Protein 1QQF (pdb70)

GO terms:
  GO:0005576 extracellular region (C, EXP)
  GO:0002507 tolerance induction (P, IEP)
  GO:0005576 extracellular region (C, IDA)
  GO:0043627 response to estrogen (P, IEP)
  GO:0008289 lipid binding (F, IDA)
  GO:0009410 response to xenobiotic stimulus (P, IEP)
  GO:0032026 response to magnesium ion (P, IEP)
  GO:0032355 response to estradiol (P, IEP)
  GO:0032570 response to progesterone (P, IEP)
  GO:0051384 response to glucocorticoid (P, IEP)
  GO:0060384 innervation (P, IEP)
  GO:0048639 positive regulation of developmental growth (P, IDA)
  GO:0006956 complement activation (P, IDA)
  GO:0070374 positive regulation of ERK1 and ERK2 cascade (P, IDA)
  GO:0006958 complement activation, classical pathway (P, TAS)
  GO:0005515 protein binding (F, IPI)

Nearest PDB structures (foldseek):
  1qqf-assembly1_A  TM=1.004E+00  e=1.283E-39  Rattus norvegicus
  3oxu-assembly1_B  TM=9.917E-01  e=9.131E-31  Homo sapiens
  4zh1-assembly1_A  TM=9.899E-01  e=1.362E-30  Homo sapiens
  5fob-assembly1_B  TM=9.929E-01  e=1.943E-30  Homo sapiens
  2wii-assembly3_B  TM=9.922E-01  e=5.895E-30  Homo sapiens

Organism: Rattus norvegicus (NCBI:txid10116)

B-factor: mean 28.36, std 10.73, range [15.0, 84.92]

Sequence (276 aa):
GEQNMIGMTPTVIAVHYLDQTEQWEKFGLEKRQEALELIKKGYTQQLAFKQPISAYAAFNNRPPSTWLTAYVSRVFSLAANLIAIDSQVLCGAVKWLILEKQKPDGVFQEDGPVIHQEMIGGFRNTKEADVSLTAFVLIALQEARDICEGQVNSLPGSINKAGEYLEASYLNLQRPYTVAIAGYALALMNKLEEPYLTKFLNTAKDRNRWEEPGQQLYNVEATSYALLALLLLKDFDSVPPVVRWLNDERYYGGGYGSTQATFMVFQALAQYRADV

Radius of gyration: 17.5 Å; Cα contacts (8 Å, |Δi|>4): 436; chains: 1; bounding box: 42×43×42 Å

Secondary structure (DSSP, 8-state):
--HHHHHHHHHHHHHHHHHHHT-HHHH-GGGHHHHHHHHHHHHHHHHTTB-TTS-B-SSTTSPPPHHHHHHHHHHHHHHTTTS---HHHHHHHHHHHHHHHB-TTS-B--SS--S-GGGGGGGGS-TTHHHHHHHHHHHHHHHHHHHHTTT-TTHHHHHHHHHHHHHHHHTT---HHHHHHHHHHHHHTT---TTHHHHHHHHSBTTTB---TT-HHHHHHHHHHHHHHHHHTT-TTSHHHHHHHHHH----TTSTT-HHHHHHHHHHHHHHHHH-

CATH classification: 1.50.10.20

Solvent-accessible surface area: 11860 Å² total

Structure (mmCIF, N/CA/C/O backbone):
data_1QQF
#
_entry.id   1QQF
#
_cell.length_a   68.430
_cell.length_b   68.430
_cell.length_c   117.120
_cell.angle_alpha   90.00
_cell.angle_beta   90.00
_cell.angle_gamma   90.00
#
_symmetry.space_group_name_H-M   'P 43 21 2'
#
loop_
_entity.id
_entity.type
_entity.pdbx_description
1 polymer 'PROTEIN (COMPLEMENT C3DG)'
2 water water
#
loop_
_atom_site.group_PDB
_atom_site.id
_atom_site.type_symbol
_atom_site.label_atom_id
_atom_site.label_alt_id
_atom_site.label_comp_id
_atom_site.label_asym_id
_atom_site.label_entity_id
_atom_site.label_seq_id
_atom_site.pdbx_PDB_ins_code
_atom_site.Cartn_x
_atom_site.Cartn_y
_atom_site.Cartn_z
_atom_site.occupancy
_atom_site.B_iso_or_equiv
_atom_site.auth_seq_id
_atom_site.auth_comp_id
_atom_site.auth_asym_id
_atom_site.auth_atom_id
_atom_site.pdbx_PDB_model_num
ATOM 8 N N . GLY A 1 2 ? 59.211 21.109 25.550 1.00 23.46 1011 GLY A N 1
ATOM 9 C CA . GLY A 1 2 ? 59.485 22.435 26.015 1.00 21.37 1011 GLY A CA 1
ATOM 10 C C . GLY A 1 2 ? 58.550 23.510 25.555 1.00 20.84 1011 GLY A C 1
ATOM 11 O O . GLY A 1 2 ? 58.515 24.647 26.104 1.00 20.89 1011 GLY A O 1
ATOM 12 N N . GLU A 1 3 ? 57.774 23.172 24.529 1.00 19.92 1012 GLU A N 1
ATOM 13 C CA . GLU A 1 3 ? 56.722 24.081 24.104 1.00 19.43 1012 GLU A CA 1
ATOM 14 C C . GLU A 1 3 ? 55.413 23.762 24.831 1.00 17.91 1012 GLU A C 1
ATOM 15 O O . GLU A 1 3 ? 54.770 24.653 25.413 1.00 19.55 1012 GLU A O 1
ATOM 21 N N . GLN A 1 4 ? 55.042 22.487 24.756 1.00 20.15 1013 GLN A N 1
ATOM 22 C CA . GLN A 1 4 ? 53.796 22.037 25.364 1.00 19.87 1013 GLN A CA 1
ATOM 23 C C . GLN A 1 4 ? 53.837 22.348 26.844 1.00 19.44 1013 GLN A C 1
ATOM 24 O O . GLN A 1 4 ? 52.794 22.694 27.396 1.00 20.13 1013 GLN A O 1
ATOM 30 N N . ASN A 1 5 ? 54.959 22.227 27.547 1.00 18.68 1014 ASN A N 1
ATOM 31 C CA . ASN A 1 5 ? 54.957 22.539 28.971 1.00 19.91 1014 ASN A CA 1
ATOM 32 C C . ASN A 1 5 ? 54.499 23.974 29.247 1.00 18.46 1014 ASN A C 1
ATOM 33 O O . ASN A 1 5 ? 53.778 24.194 30.234 1.00 20.36 1014 ASN A O 1
ATOM 38 N N . MET A 1 6 ? 54.917 24.912 28.398 1.00 18.77 1015 MET A N 1
ATOM 39 C CA . MET A 1 6 ? 54.535 26.305 28.513 1.00 17.38 1015 MET A CA 1
ATOM 40 C C . MET A 1 6 ? 53.073 26.523 28.147 1.00 18.90 1015 MET A C 1
ATOM 41 O O . MET A 1 6 ? 52.372 27.329 28.788 1.00 20.71 1015 MET A O 1
ATOM 46 N N . ILE A 1 7 ? 52.582 25.819 27.136 1.00 19.26 1016 ILE A N 1
ATOM 47 C CA . ILE A 1 7 ? 51.155 25.803 26.853 1.00 17.04 1016 ILE A CA 1
ATOM 48 C C . ILE A 1 7 ? 50.352 25.378 28.073 1.00 18.64 1016 ILE A C 1
ATOM 49 O O . ILE A 1 7 ? 49.375 26.006 28.493 1.00 20.50 1016 ILE A O 1
ATOM 54 N N . GLY A 1 8 ? 50.761 24.252 28.674 1.00 18.77 1017 GLY A N 1
ATOM 55 C CA . GLY A 1 8 ? 50.133 23.697 29.850 1.00 20.96 1017 GLY A CA 1
ATOM 56 C C . GLY A 1 8 ? 50.116 24.621 31.059 1.00 21.67 1017 GLY A C 1
ATOM 57 O O . GLY A 1 8 ? 49.126 24.680 31.821 1.00 21.70 1017 GLY A O 1
ATOM 58 N N . MET A 1 9 ? 51.206 25.327 31.289 1.00 21.43 1018 MET A N 1
ATOM 59 C CA . MET A 1 9 ? 51.456 26.190 32.433 1.00 21.19 1018 MET A CA 1
ATOM 60 C C . MET A 1 9 ? 50.669 27.486 32.448 1.00 21.08 1018 MET A C 1
ATOM 61 O O . MET A 1 9 ? 50.293 28.063 33.483 1.00 20.78 1018 MET A O 1
ATOM 66 N N . THR A 1 10 ? 50.412 27.960 31.217 1.00 18.84 1019 THR A N 1
ATOM 67 C CA . THR A 1 10 ? 49.973 29.344 31.082 1.00 18.59 1019 THR A CA 1
ATOM 68 C C . THR A 1 10 ? 48.686 29.658 31.765 1.00 18.40 1019 THR A C 1
ATOM 69 O O . THR A 1 10 ? 48.637 30.686 32.483 1.00 17.77 1019 THR A O 1
ATOM 73 N N . PRO A 1 11 ? 47.627 28.879 31.580 1.00 18.30 1020 PRO A N 1
ATOM 74 C CA . PRO A 1 11 ? 46.364 29.355 32.189 1.00 16.91 1020 PRO A CA 1
ATOM 75 C C . PRO A 1 11 ? 46.357 29.508 33.695 1.00 16.80 1020 PRO A C 1
ATOM 76 O O . PRO A 1 11 ? 45.769 30.434 34.277 1.00 17.20 1020 PRO A O 1
ATOM 80 N N . THR A 1 12 ? 47.015 28.582 34.393 1.00 17.73 1021 THR A N 1
ATOM 81 C CA . THR A 1 12 ? 47.039 28.660 35.847 1.00 17.10 1021 THR A CA 1
ATOM 82 C C . THR A 1 12 ? 47.913 29.816 36.299 1.00 17.97 1021 THR A C 1
ATOM 83 O O . THR A 1 12 ? 47.556 30.528 37.229 1.00 18.69 1021 THR A O 1
ATOM 87 N N . VAL A 1 13 ? 49.097 30.021 35.692 1.00 17.88 1022 VAL A N 1
ATOM 88 C CA . VAL A 1 13 ? 49.896 31.190 36.052 1.00 17.93 1022 VAL A CA 1
ATOM 89 C C . VAL A 1 13 ? 49.102 32.491 36.008 1.00 16.77 1022 VAL A C 1
ATOM 90 O O . VAL A 1 13 ? 49.079 33.289 36.965 1.00 18.63 1022 VAL A O 1
ATOM 94 N N . ILE A 1 14 ? 48.405 32.687 34.908 1.00 17.08 1023 ILE A N 1
ATOM 95 C CA . ILE A 1 14 ? 47.713 33.964 34.707 1.00 17.22 1023 ILE A CA 1
ATOM 96 C C . ILE A 1 14 ? 46.396 34.000 35.480 1.00 17.28 1023 ILE A C 1
ATOM 97 O O . ILE A 1 14 ? 46.007 35.118 35.943 1.00 20.12 1023 ILE A O 1
ATOM 102 N N . ALA A 1 15 ? 45.740 32.889 35.775 1.00 17.10 1024 ALA A N 1
ATOM 103 C CA . ALA A 1 15 ? 44.583 32.850 36.647 1.00 18.07 1024 ALA A CA 1
ATOM 104 C C . ALA A 1 15 ? 44.952 33.288 38.048 1.00 19.40 1024 ALA A C 1
ATOM 105 O O . ALA A 1 15 ? 44.238 34.104 38.635 1.00 19.34 1024 ALA A O 1
ATOM 107 N N . VAL A 1 16 ? 46.026 32.751 38.600 1.00 18.42 1025 VAL A N 1
ATOM 108 C CA . VAL A 1 16 ? 46.473 33.123 39.958 1.00 19.20 1025 VAL A CA 1
ATOM 109 C C . VAL A 1 16 ? 46.807 34.610 39.971 1.00 19.57 1025 VAL A C 1
ATOM 110 O O . VAL A 1 16 ? 46.364 35.320 40.878 1.00 20.48 1025 VAL A O 1
ATOM 114 N N . HIS A 1 17 ? 47.579 35.076 38.973 1.00 19.29 1026 HIS A N 1
ATOM 115 C CA . HIS A 1 17 ? 47.826 36.515 38.878 1.00 20.00 1026 HIS A CA 1
ATOM 116 C C . HIS A 1 17 ? 46.555 37.333 38.889 1.00 19.61 1026 HIS A C 1
ATOM 117 O O . HIS A 1 17 ? 46.441 38.328 39.635 1.00 21.04 1026 HIS A O 1
ATOM 124 N N . TYR A 1 18 ? 45.581 36.967 38.072 1.00 19.78 1027 TYR A N 1
ATOM 125 C CA . TYR A 1 18 ? 44.345 37.738 37.956 1.00 20.15 1027 TYR A CA 1
ATOM 126 C C . TYR A 1 18 ? 43.569 37.753 39.276 1.00 21.02 1027 TYR A C 1
ATOM 127 O O . TYR A 1 18 ? 43.115 38.805 39.712 1.00 21.46 1027 TYR A O 1
ATOM 136 N N . LEU A 1 19 ? 43.365 36.603 39.897 1.00 19.71 1028 LEU A N 1
ATOM 137 C CA . LEU A 1 19 ? 42.617 36.494 41.165 1.00 20.45 1028 LEU A CA 1
ATOM 138 C C . LEU A 1 19 ? 43.332 37.316 42.238 1.00 20.72 1028 LEU A C 1
ATOM 139 O O . LEU A 1 19 ? 42.722 37.981 43.083 1.00 24.11 1028 LEU A O 1
ATOM 144 N N . ASP A 1 20 ? 44.679 37.267 42.232 1.00 21.16 1029 ASP A N 1
ATOM 145 C CA . ASP A 1 20 ? 45.463 38.038 43.187 1.00 22.64 1029 ASP A CA 1
ATOM 146 C C . ASP A 1 20 ? 45.266 39.538 43.019 1.00 22.39 1029 ASP A C 1
ATOM 147 O O . ASP A 1 20 ? 44.924 40.238 43.967 1.00 24.85 1029 ASP A O 1
ATOM 152 N N . GLN A 1 21 ? 45.474 40.006 41.803 1.00 24.16 1030 GLN A N 1
ATOM 153 C CA . GLN A 1 21 ? 45.443 41.433 41.524 1.00 27.46 1030 GLN A CA 1
ATOM 154 C C . GLN A 1 21 ? 44.053 42.017 41.701 1.00 26.44 1030 GLN A C 1
ATOM 155 O O . GLN A 1 21 ? 43.979 43.187 42.115 1.00 35.28 1030 GLN A O 1
ATOM 161 N N . THR A 1 22 ? 42.989 41.307 41.408 1.00 25.12 1031 THR A N 1
ATOM 162 C CA . THR A 1 22 ? 41.618 41.773 41.538 1.00 27.97 1031 THR A CA 1
ATOM 163 C C . THR A 1 22 ? 41.028 41.397 42.890 1.00 25.89 1031 THR A C 1
ATOM 164 O O . THR A 1 22 ? 39.919 41.837 43.128 1.00 29.12 1031 THR A O 1
ATOM 168 N N . GLU A 1 23 ? 41.748 40.645 43.715 1.00 25.40 1032 GLU A N 1
ATOM 169 C CA . GLU A 1 23 ? 41.265 40.264 45.031 1.00 27.94 1032 GLU A CA 1
ATOM 170 C C . GLU A 1 23 ? 39.908 39.602 44.932 1.00 26.38 1032 GLU A C 1
ATOM 171 O O . GLU A 1 23 ? 38.933 39.982 45.574 1.00 29.81 1032 GLU A O 1
ATOM 177 N N . GLN A 1 24 ? 39.880 38.549 44.122 1.00 23.94 1033 GLN A N 1
ATOM 178 C CA . GLN A 1 24 ? 38.656 37.798 43.924 1.00 24.97 1033 GLN A CA 1
ATOM 179 C C . GLN A 1 24 ? 38.717 36.351 44.395 1.00 25.91 1033 GLN A C 1
ATOM 180 O O . GLN A 1 24 ? 37.952 35.517 43.920 1.00 26.03 1033 GLN A O 1
ATOM 186 N N . TRP A 1 25 ? 39.606 36.028 45.331 1.00 24.19 1034 TRP A N 1
ATOM 187 C CA . TRP A 1 25 ? 39.610 34.677 45.876 1.00 24.93 1034 TRP A CA 1
ATOM 188 C C . TRP A 1 25 ? 38.452 34.342 46.797 1.00 25.41 1034 TRP A C 1
ATOM 189 O O . TRP A 1 25 ? 38.241 33.132 46.964 1.00 25.03 1034 TRP A O 1
ATOM 200 N N . GLU A 1 26 ? 37.716 35.286 47.384 1.00 26.33 1035 GLU A N 1
ATOM 201 C CA . GLU A 1 26 ? 36.601 34.845 48.232 1.00 29.91 1035 GLU A CA 1
ATOM 202 C C . GLU A 1 26 ? 35.583 34.061 47.414 1.00 30.06 1035 GLU A C 1
ATOM 203 O O . GLU A 1 26 ? 35.140 33.012 47.895 1.00 28.15 1035 GLU A O 1
ATOM 209 N N . LYS A 1 27 ? 35.234 34.558 46.228 1.00 28.63 1036 LYS A N 1
ATOM 210 C CA . LYS A 1 27 ? 34.190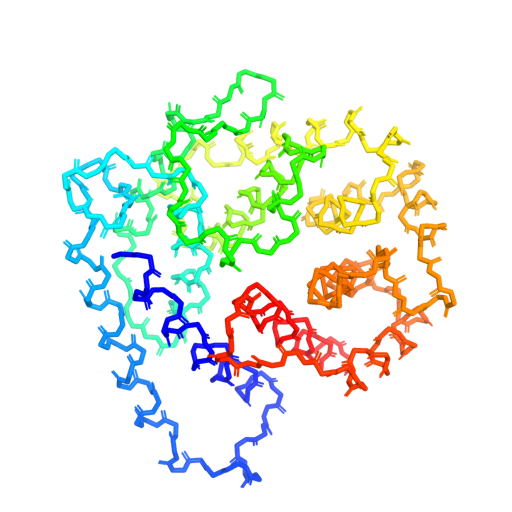 33.919 45.411 1.00 28.74 1036 LYS A CA 1
ATOM 211 C C . LYS A 1 27 ? 34.753 32.654 44.788 1.00 26.39 1036 LYS A C 1
ATOM 212 O O . LYS A 1 27 ? 34.053 31.672 44.578 1.00 26.15 1036 LYS A O 1
ATOM 218 N N . PHE A 1 28 ? 36.043 32.699 44.468 1.00 24.60 1037 PHE A N 1
ATOM 219 C CA . PHE A 1 28 ? 36.672 31.558 43.810 1.00 23.96 1037 PHE A CA 1
ATOM 220 C C . PHE A 1 28 ? 36.930 30.413 44.777 1.00 23.69 1037 PHE A C 1
ATOM 221 O O . PHE A 1 28 ? 36.687 29.264 44.392 1.00 26.60 1037 PHE A O 1
ATOM 229 N N . GLY A 1 29 ? 37.419 30.739 45.951 1.00 25.31 1038 GLY A N 1
ATOM 230 C CA . GLY A 1 29 ? 37.821 29.819 47.010 1.00 26.86 1038 GLY A CA 1
ATOM 231 C C . GLY A 1 29 ? 39.261 30.066 47.429 1.00 30.20 1038 GLY A C 1
ATOM 232 O O . GLY A 1 29 ? 40.159 29.626 46.703 1.00 29.08 1038 GLY A O 1
ATOM 233 N N . LEU A 1 30 ? 39.547 30.778 48.533 1.00 34.97 1039 LEU A N 1
ATOM 234 C CA . LEU A 1 3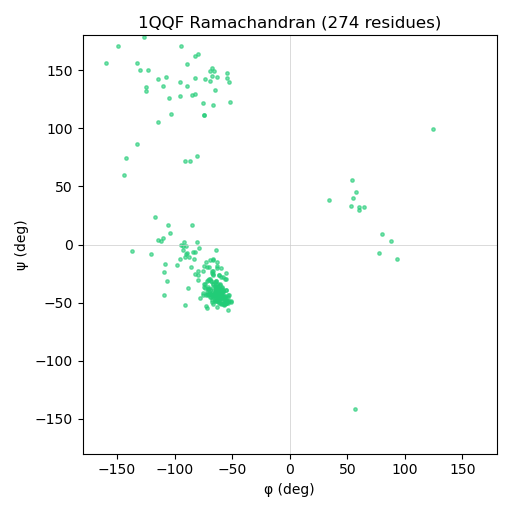0 ? 40.973 31.033 48.781 1.00 37.90 1039 LEU A CA 1
ATOM 235 C C . LEU A 1 30 ? 41.665 29.712 49.094 1.00 34.82 1039 LEU A C 1
ATOM 236 O O . LEU A 1 30 ? 42.867 29.624 48.836 1.00 34.64 1039 LEU A O 1
ATOM 241 N N . GLU A 1 31 ? 41.002 28.675 49.605 1.00 31.82 1040 GLU A N 1
ATOM 242 C CA . GLU A 1 31 ? 41.730 27.431 49.854 1.00 30.25 1040 GLU A CA 1
ATOM 243 C C . GLU A 1 31 ? 42.286 26.742 48.621 1.00 29.48 1040 GLU A C 1
ATOM 244 O O . GLU A 1 31 ? 43.004 25.731 48.708 1.00 38.30 1040 GLU A O 1
ATOM 250 N N . LYS A 1 32 ? 42.009 27.242 47.434 1.00 27.05 1041 LYS A N 1
ATOM 251 C CA . LYS A 1 32 ? 42.436 26.666 46.176 1.00 25.65 1041 LYS A CA 1
ATOM 252 C C . LYS A 1 32 ? 43.765 27.189 45.659 1.00 23.06 1041 LYS A C 1
ATOM 253 O O . LYS A 1 32 ? 44.307 26.666 44.692 1.00 26.05 1041 LYS A O 1
ATOM 259 N N . ARG A 1 33 ? 44.244 28.257 46.312 1.00 22.56 1042 ARG A N 1
ATOM 260 C CA . ARG A 1 33 ? 45.404 28.962 45.762 1.00 22.48 1042 ARG A CA 1
ATOM 261 C C . ARG A 1 33 ? 46.674 28.142 45.920 1.00 21.81 1042 ARG A C 1
ATOM 262 O O . ARG A 1 33 ? 47.468 28.044 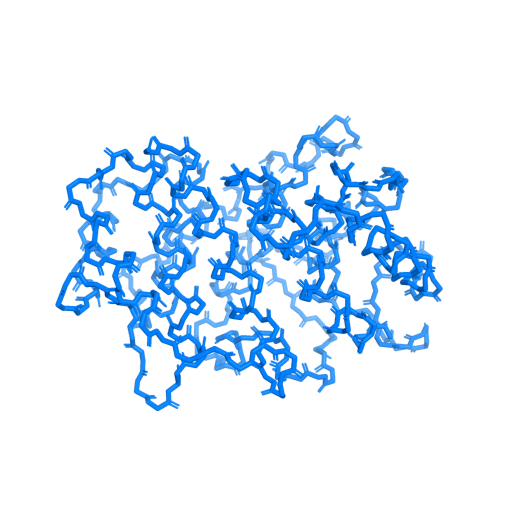44.988 1.00 21.68 1042 ARG A O 1
ATOM 270 N N . GLN A 1 34 ? 46.883 27.510 47.065 1.00 24.00 1043 GLN A N 1
ATOM 271 C CA . GLN A 1 34 ? 48.155 26.799 47.252 1.00 24.02 1043 GLN A CA 1
ATOM 272 C C . GLN A 1 34 ? 48.304 25.629 46.269 1.00 21.45 1043 GLN A C 1
ATOM 273 O O . GLN A 1 34 ? 49.400 25.401 45.752 1.00 20.58 1043 GLN A O 1
ATOM 279 N N . GLU A 1 35 ? 47.253 24.872 45.976 1.00 21.49 1044 GLU A N 1
ATOM 280 C CA . GLU A 1 35 ? 47.377 23.784 45.013 1.00 20.95 1044 GLU A CA 1
ATOM 281 C C . GLU A 1 35 ? 47.701 24.339 43.631 1.00 17.73 1044 GLU A C 1
ATOM 282 O O . GLU A 1 35 ? 48.486 23.729 42.876 1.00 21.90 1044 GLU A O 1
ATOM 292 N N . ALA A 1 36 ? 47.132 25.497 43.294 1.00 20.67 1045 ALA A N 1
ATOM 293 C CA . ALA A 1 36 ? 47.464 26.130 41.999 1.00 19.45 1045 ALA A CA 1
ATOM 294 C C . ALA A 1 36 ? 48.943 26.486 41.941 1.00 18.07 1045 ALA A C 1
ATOM 295 O O . ALA A 1 36 ? 49.637 26.289 40.953 1.00 19.04 1045 ALA A O 1
ATOM 297 N N . LEU A 1 37 ? 49.463 27.016 43.060 1.00 19.69 1046 LEU A N 1
ATOM 298 C CA . LEU A 1 37 ? 50.891 27.359 43.146 1.00 20.23 1046 LEU A CA 1
ATOM 299 C C . LEU A 1 37 ? 51.755 26.132 42.952 1.00 20.65 1046 LEU A C 1
ATOM 300 O O . LEU A 1 37 ? 52.800 26.169 42.277 1.00 20.98 1046 LEU A O 1
ATOM 308 N N . GLU A 1 38 ? 51.376 24.989 43.501 1.00 20.48 1047 GLU A N 1
ATOM 309 C CA . GLU A 1 38 ? 52.157 23.774 43.326 1.00 21.61 1047 GLU A CA 1
ATOM 310 C C . GLU A 1 38 ? 52.239 23.344 41.872 1.00 19.75 1047 GLU A C 1
ATOM 311 O O . GLU A 1 38 ? 53.273 22.883 41.403 1.00 22.21 1047 GLU A O 1
ATOM 317 N N . LEU A 1 39 ? 51.159 23.533 41.131 1.00 21.52 1048 LEU A N 1
ATOM 318 C CA . LEU A 1 39 ? 51.165 23.264 39.720 1.00 19.74 1048 LEU A CA 1
ATOM 319 C C . LEU A 1 39 ? 52.113 24.227 38.990 1.00 19.70 1048 LEU A C 1
ATOM 320 O O . LEU A 1 39 ? 52.888 23.761 38.139 1.00 20.96 1048 LEU A O 1
ATOM 325 N N . ILE A 1 40 ? 52.077 25.511 39.327 1.00 17.68 1049 ILE A N 1
ATOM 326 C CA . ILE A 1 40 ? 53.022 26.446 38.735 1.00 18.65 1049 ILE A CA 1
ATOM 327 C C . ILE A 1 40 ? 54.459 26.066 39.041 1.00 19.29 1049 ILE A C 1
ATOM 328 O O . ILE A 1 40 ? 55.280 26.155 38.131 1.00 20.35 1049 ILE A O 1
ATOM 333 N N . LYS A 1 41 ? 54.817 25.647 40.240 1.00 20.97 1050 LYS A N 1
ATOM 334 C CA . LYS A 1 41 ? 56.153 25.193 40.584 1.00 21.21 1050 LYS A CA 1
ATOM 335 C C . LYS A 1 41 ? 56.560 23.989 39.744 1.00 24.24 1050 LYS A C 1
ATOM 336 O O . LYS A 1 41 ? 57.698 23.946 39.269 1.00 22.98 1050 LYS A O 1
ATOM 342 N N . LYS A 1 42 ? 55.640 23.035 39.591 1.00 22.91 1051 LYS A N 1
ATOM 343 C CA . LYS A 1 42 ? 55.936 21.864 38.749 1.00 24.64 1051 LYS A CA 1
ATOM 344 C C . LYS A 1 42 ? 56.197 22.320 37.323 1.00 24.09 1051 LYS A C 1
ATOM 345 O O . LYS A 1 42 ? 57.134 21.813 36.696 1.00 24.32 1051 LYS A O 1
ATOM 351 N N . GLY A 1 43 ? 55.445 23.287 36.798 1.00 21.97 1052 GLY A N 1
ATOM 352 C CA . GLY A 1 43 ? 55.672 23.764 35.437 1.00 20.39 1052 GLY A CA 1
ATOM 353 C C . GLY A 1 43 ? 57.040 24.391 35.251 1.00 20.52 1052 GLY A C 1
ATOM 354 O O . GLY A 1 43 ? 57.775 24.119 34.296 1.00 19.63 1052 GLY A O 1
ATOM 355 N N . TYR A 1 44 ? 57.392 25.213 36.237 1.00 20.20 1053 TYR A N 1
ATOM 356 C CA . TYR A 1 44 ? 58.730 25.823 36.246 1.00 18.77 1053 TYR A CA 1
ATOM 357 C C . TYR A 1 44 ? 59.835 24.787 36.229 1.00 20.27 1053 TYR A C 1
ATOM 358 O O . TYR A 1 44 ? 60.770 24.804 35.423 1.00 20.89 1053 TYR A O 1
ATOM 367 N N . THR A 1 45 ? 59.729 23.846 37.155 1.00 20.51 1054 THR A N 1
ATOM 368 C CA . THR A 1 45 ? 60.776 22.842 37.241 1.00 22.25 1054 THR A CA 1
ATOM 369 C C . THR A 1 45 ? 60.923 22.051 35.963 1.00 23.11 1054 THR A C 1
ATOM 370 O O . THR A 1 45 ? 62.022 21.770 35.488 1.00 24.61 1054 THR A O 1
ATOM 374 N N . GLN A 1 46 ? 59.787 21.670 35.398 1.00 21.75 1055 GLN A N 1
ATOM 375 C CA . GLN A 1 46 ? 59.773 20.878 34.169 1.00 21.38 1055 GLN A CA 1
ATOM 376 C C . GLN A 1 46 ? 60.406 21.676 33.024 1.00 21.36 1055 GLN A C 1
ATOM 377 O O . GLN A 1 46 ? 61.139 21.136 32.201 1.00 21.76 1055 GLN A O 1
ATOM 383 N N . GLN A 1 47 ? 60.161 23.002 33.016 1.00 20.14 1056 GLN A N 1
ATOM 384 C CA . GLN A 1 47 ? 60.707 23.844 31.942 1.00 18.65 1056 GLN A CA 1
ATOM 385 C C . GLN A 1 47 ? 62.220 23.900 32.027 1.00 20.44 1056 GLN A C 1
ATOM 386 O O . GLN A 1 47 ? 62.890 23.971 30.978 1.00 20.02 1056 GLN A O 1
ATOM 392 N N . LEU A 1 48 ? 62.783 23.871 33.230 1.00 20.02 1057 LEU A N 1
ATOM 393 C CA . LEU A 1 48 ? 64.233 23.885 33.338 1.00 20.76 1057 LEU A CA 1
ATOM 394 C C . LEU A 1 48 ? 64.942 22.740 32.626 1.00 21.45 1057 LEU A C 1
ATOM 395 O O . LEU A 1 48 ? 66.110 22.872 32.205 1.00 24.04 1057 LEU A O 1
ATOM 400 N N . ALA A 1 49 ? 64.270 21.610 32.498 1.00 23.22 1058 ALA A N 1
ATOM 401 C CA . ALA A 1 49 ? 64.760 20.458 31.785 1.00 25.72 1058 ALA A CA 1
ATOM 402 C C . ALA A 1 49 ? 64.979 20.709 30.311 1.00 23.67 1058 ALA A C 1
ATOM 403 O O . ALA A 1 49 ? 65.617 19.916 29.619 1.00 30.62 1058 ALA A O 1
ATOM 405 N N . PHE A 1 50 ? 64.428 21.799 29.801 1.00 22.08 1059 PHE A N 1
ATOM 406 C CA . PHE A 1 50 ? 64.548 22.150 28.394 1.00 23.49 1059 PHE A CA 1
ATOM 407 C C . PHE A 1 50 ? 65.429 23.376 28.190 1.00 24.21 1059 PHE A C 1
ATOM 408 O O . PHE A 1 50 ? 65.581 23.899 27.068 1.00 23.16 1059 PHE A O 1
ATOM 416 N N . LYS A 1 51 ? 66.033 23.861 29.267 1.00 21.82 1060 LYS A N 1
ATOM 417 C CA . LYS A 1 51 ? 67.005 24.954 29.136 1.00 21.16 1060 LYS A CA 1
ATOM 418 C C . LYS A 1 51 ? 68.301 24.383 28.571 1.00 21.77 1060 LYS A C 1
ATOM 419 O O . LYS A 1 51 ? 68.886 23.486 29.169 1.00 24.11 1060 LYS A O 1
ATOM 425 N N . GLN A 1 52 ? 68.762 24.892 27.440 1.00 21.67 1061 GLN A N 1
ATOM 426 C CA . GLN A 1 52 ? 70.010 24.511 26.810 1.00 22.34 1061 GLN A CA 1
ATOM 427 C C . GLN A 1 52 ? 71.168 25.259 27.450 1.00 24.01 1061 GLN A C 1
ATOM 428 O O . GLN A 1 52 ? 70.916 26.241 28.168 1.00 23.63 1061 GLN A O 1
ATOM 434 N N . PRO A 1 53 ? 72.382 24.765 27.247 1.00 24.12 1062 PRO A N 1
ATOM 435 C CA . PRO A 1 53 ? 73.491 25.440 27.928 1.00 25.62 1062 PRO A CA 1
ATOM 436 C C . PRO A 1 53 ? 73.605 26.932 27.643 1.00 24.65 1062 PRO A C 1
ATOM 437 O O . PRO A 1 53 ? 74.167 27.674 28.440 1.00 28.24 1062 PRO A O 1
ATOM 441 N N . ILE A 1 54 ? 73.091 27.358 26.516 1.00 23.51 1063 ILE A N 1
ATOM 442 C CA . ILE A 1 54 ? 73.040 28.754 26.091 1.00 22.16 1063 ILE A CA 1
ATOM 443 C C . ILE A 1 54 ? 72.074 29.607 26.910 1.00 22.74 1063 ILE A C 1
ATOM 444 O O . ILE A 1 54 ? 72.090 30.832 26.802 1.00 23.07 1063 ILE A O 1
ATOM 449 N N . SER A 1 55 ? 71.226 28.960 27.676 1.00 22.68 1064 SER A N 1
ATOM 450 C CA . SER A 1 55 ? 70.118 29.454 28.467 1.00 21.23 1064 SER A CA 1
ATOM 451 C C . SER A 1 55 ? 68.852 29.728 27.641 1.00 20.51 1064 SER A C 1
ATOM 452 O O . SER A 1 55 ? 67.841 30.271 28.136 1.00 20.90 1064 SER A O 1
ATOM 455 N N . ALA A 1 56 ? 68.854 29.312 26.388 1.00 19.26 1065 ALA A N 1
ATOM 456 C CA . ALA A 1 56 ? 67.692 29.407 25.538 1.00 19.22 1065 ALA A CA 1
ATOM 457 C C . ALA A 1 56 ? 66.896 28.109 25.553 1.00 18.87 1065 ALA A C 1
ATOM 458 O O . ALA A 1 56 ? 67.367 27.108 26.110 1.00 22.11 1065 ALA A O 1
ATOM 460 N N . TYR A 1 57 ? 65.707 28.141 24.968 1.00 18.79 1066 TYR A N 1
ATOM 461 C CA . TYR A 1 57 ? 64.761 27.048 24.965 1.00 18.14 1066 TYR A CA 1
ATOM 462 C C . TYR A 1 57 ? 64.351 26.598 23.564 1.00 19.58 1066 TYR A C 1
ATOM 463 O O . TYR A 1 57 ? 64.292 27.395 22.623 1.00 18.98 1066 TYR A O 1
ATOM 472 N N . ALA A 1 58 ? 64.035 25.299 23.523 1.00 19.72 1067 ALA A N 1
ATOM 473 C CA . ALA A 1 58 ? 63.379 24.685 22.372 1.00 20.10 1067 ALA A CA 1
ATOM 474 C C . ALA A 1 58 ? 62.499 23.530 22.831 1.00 20.69 1067 ALA A C 1
ATOM 475 O O . ALA A 1 58 ? 62.561 23.153 24.008 1.00 20.66 1067 ALA A O 1
ATOM 477 N N . ALA A 1 59 ? 61.691 23.001 21.920 1.00 21.05 1068 ALA A N 1
ATOM 478 C CA . ALA A 1 59 ? 60.798 21.913 22.293 1.00 21.56 1068 ALA A CA 1
ATOM 479 C C . ALA A 1 59 ? 61.542 20.692 22.833 1.00 20.70 1068 ALA A C 1
ATOM 480 O O . ALA A 1 59 ? 60.995 19.998 23.706 1.00 23.10 1068 ALA A O 1
ATOM 482 N N . PHE A 1 60 ? 62.705 20.440 22.239 1.00 22.58 1069 PHE A N 1
ATOM 483 C CA . PHE A 1 60 ? 63.576 19.345 22.647 1.00 23.90 1069 PHE A CA 1
ATOM 484 C C . PHE A 1 60 ? 64.990 19.860 22.851 1.00 23.26 1069 PHE A C 1
ATOM 485 O O . PHE A 1 60 ? 65.346 20.825 22.150 1.00 22.68 1069 PHE A O 1
ATOM 493 N N . ASN A 1 61 ? 65.727 19.231 23.757 1.00 24.86 1070 ASN A N 1
ATOM 494 C CA . ASN A 1 61 ? 67.080 19.673 24.012 1.00 25.17 1070 ASN A CA 1
ATOM 495 C C . ASN A 1 61 ? 67.952 19.557 22.757 1.00 26.02 1070 ASN A C 1
ATOM 496 O O . ASN A 1 61 ? 68.940 20.303 22.628 1.00 34.08 1070 ASN A O 1
ATOM 501 N N . ASN A 1 62 ? 67.633 18.659 21.827 1.00 27.67 1071 ASN A N 1
ATOM 502 C CA . ASN A 1 62 ? 68.335 18.518 20.557 1.00 33.16 1071 ASN A CA 1
ATOM 503 C C . ASN A 1 62 ? 67.856 19.471 19.477 1.00 33.51 1071 ASN A C 1
ATOM 504 O O . ASN A 1 62 ? 68.422 19.547 18.387 1.00 38.93 1071 ASN A O 1
ATOM 509 N N . ARG A 1 63 ? 66.797 20.234 19.695 1.00 24.08 1072 ARG A N 1
ATOM 510 C CA . ARG A 1 63 ? 66.314 21.141 18.657 1.00 23.55 1072 ARG A CA 1
ATOM 511 C C . ARG A 1 63 ? 66.984 22.500 18.765 1.00 22.81 1072 ARG A C 1
ATOM 512 O O . ARG A 1 63 ? 67.089 23.009 19.875 1.00 23.91 1072 ARG A O 1
ATOM 520 N N . PRO A 1 64 ? 67.408 23.090 17.660 1.00 20.58 1073 PRO A N 1
ATOM 521 C CA . PRO A 1 64 ? 67.929 24.462 17.759 1.00 20.55 1073 PRO A CA 1
ATOM 522 C C . PRO A 1 64 ? 66.936 25.412 18.413 1.00 19.89 1073 PRO A C 1
ATOM 523 O O . PRO A 1 64 ? 65.721 25.320 18.218 1.00 20.09 1073 PRO A O 1
ATOM 527 N N . PRO A 1 65 ? 67.429 26.364 19.213 1.00 19.87 1074 PRO A N 1
ATOM 528 C CA . PRO A 1 65 ? 66.556 27.193 20.056 1.00 19.51 1074 PRO A CA 1
ATOM 529 C C . PRO A 1 65 ? 65.637 28.114 19.250 1.00 20.27 1074 PRO A C 1
ATOM 530 O O . PRO A 1 65 ? 65.946 28.596 18.165 1.00 19.08 1074 PRO A O 1
ATOM 534 N N . SER A 1 66 ? 64.458 28.396 19.793 1.00 19.38 1075 SER A N 1
ATOM 535 C CA . SER A 1 66 ? 63.494 29.369 19.316 1.00 17.08 1075 SER A CA 1
ATOM 536 C C . SER A 1 66 ? 63.629 30.710 20.028 1.00 18.17 1075 SER A C 1
ATOM 537 O O . SER A 1 66 ? 63.581 30.800 21.261 1.00 18.32 1075 SER A O 1
ATOM 540 N N . THR A 1 67 ? 63.739 31.751 19.242 1.00 18.93 1076 THR A N 1
ATOM 541 C CA . THR A 1 67 ? 63.713 33.112 19.782 1.00 17.54 1076 THR A CA 1
ATOM 542 C C . THR A 1 67 ? 62.390 33.410 20.482 1.00 17.55 1076 THR A C 1
ATOM 543 O O . THR A 1 67 ? 62.357 33.893 21.611 1.00 16.86 1076 THR A O 1
ATOM 547 N N . TRP A 1 68 ? 61.314 33.122 19.757 1.00 16.89 1077 TRP A N 1
ATOM 548 C CA . TRP A 1 68 ? 59.967 33.311 20.288 1.00 16.68 1077 TRP A CA 1
ATOM 549 C C . TRP A 1 68 ? 59.815 32.586 21.612 1.00 17.54 1077 TRP A C 1
ATOM 550 O O . TRP A 1 68 ? 59.344 33.141 22.602 1.00 17.10 1077 TRP A O 1
ATOM 561 N N . LEU A 1 69 ? 60.071 31.285 21.636 1.00 17.21 1078 LEU A N 1
ATOM 562 C CA . LEU A 1 69 ? 59.838 30.495 22.847 1.00 16.78 1078 LEU A CA 1
ATOM 563 C C . LEU A 1 69 ? 60.669 31.017 24.004 1.00 17.60 1078 LEU A C 1
ATOM 564 O O . LEU A 1 69 ? 60.153 31.081 25.131 1.00 17.15 1078 LEU A O 1
ATOM 569 N N . THR A 1 70 ? 61.917 31.351 23.730 1.00 17.84 1079 THR A N 1
ATOM 570 C CA . THR A 1 70 ? 62.794 31.843 24.800 1.00 16.72 1079 THR A CA 1
ATOM 571 C C . THR A 1 70 ? 62.194 33.119 25.383 1.00 16.71 1079 THR A C 1
ATOM 572 O O . THR A 1 70 ? 62.123 33.297 26.576 1.00 17.34 1079 THR A O 1
ATOM 576 N N . ALA A 1 71 ? 61.696 34.015 24.530 1.00 17.65 1080 ALA A N 1
ATOM 577 C CA . ALA A 1 71 ? 61.086 35.256 24.978 1.00 16.71 1080 ALA A CA 1
ATOM 578 C C . ALA A 1 71 ? 59.787 34.956 25.710 1.00 17.70 1080 ALA A C 1
ATOM 579 O O . ALA A 1 71 ? 59.521 35.648 26.688 1.00 17.48 1080 ALA A O 1
ATOM 581 N N . TYR A 1 72 ? 58.991 33.973 25.297 1.00 15.81 1081 TYR A N 1
ATOM 582 C CA . TYR A 1 72 ? 57.788 33.616 26.017 1.00 16.34 1081 TYR A CA 1
ATOM 583 C C . TYR A 1 72 ? 58.143 33.081 27.412 1.00 16.43 1081 TYR A C 1
ATOM 584 O O . TYR A 1 72 ? 57.431 33.399 28.371 1.00 16.24 1081 TYR A O 1
ATOM 593 N N . VAL A 1 73 ? 59.188 32.277 27.514 1.00 16.71 1082 VAL A N 1
ATOM 594 C CA . VAL A 1 73 ? 59.622 31.784 28.818 1.00 17.69 1082 VAL A CA 1
ATOM 595 C C . VAL A 1 73 ? 60.000 32.996 29.686 1.00 16.94 1082 VAL A C 1
ATOM 596 O O . VAL A 1 73 ? 59.618 33.081 30.882 1.00 18.32 1082 VAL A O 1
ATOM 600 N N . SER A 1 74 ? 60.733 33.960 29.117 1.00 17.98 1083 SER A N 1
ATOM 601 C CA . SER A 1 74 ? 61.063 35.192 29.853 1.00 17.70 1083 SER A CA 1
ATOM 602 C C . SER A 1 74 ? 59.777 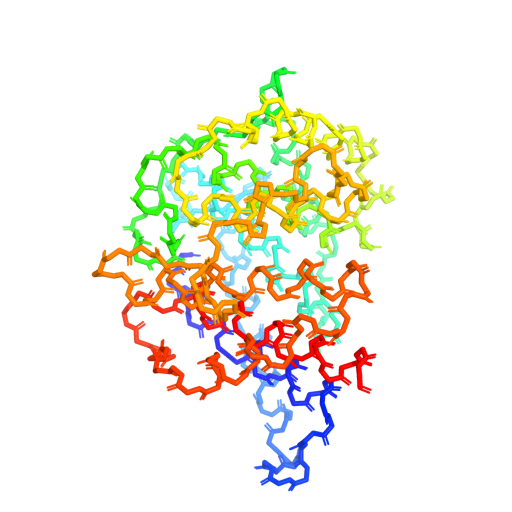35.896 30.297 1.00 18.38 1083 SER A C 1
ATOM 603 O O . SER A 1 74 ? 59.645 36.352 31.454 1.00 18.97 1083 SER A O 1
ATOM 606 N N . ARG A 1 75 ? 58.775 36.020 29.445 1.00 18.20 1084 ARG A N 1
ATOM 607 C CA . ARG A 1 75 ? 57.507 36.696 29.769 1.00 18.73 1084 ARG A CA 1
ATOM 608 C C . ARG A 1 75 ? 56.799 36.041 30.934 1.00 19.17 1084 ARG A C 1
ATOM 609 O O . ARG A 1 75 ? 56.412 36.678 31.936 1.00 19.00 1084 ARG A O 1
ATOM 617 N N . VAL A 1 76 ? 56.637 34.710 30.823 1.00 16.65 1085 VAL A N 1
ATOM 618 C CA . VAL A 1 76 ? 55.905 33.942 31.840 1.00 17.78 1085 VAL A CA 1
ATOM 619 C C . VAL A 1 76 ? 56.683 33.901 33.156 1.00 17.74 1085 VAL A C 1
ATOM 620 O O . VAL A 1 76 ? 56.121 34.114 34.244 1.00 19.04 1085 VAL A O 1
ATOM 624 N N . PHE A 1 77 ? 57.987 33.646 33.135 1.00 18.41 1086 PHE A N 1
ATOM 625 C CA . PHE A 1 77 ? 58.827 33.544 34.324 1.00 17.63 1086 PHE A CA 1
ATOM 626 C C . PHE A 1 77 ? 58.852 34.899 35.027 1.00 18.27 1086 PHE A C 1
ATOM 627 O O . PHE A 1 77 ? 58.861 34.954 36.264 1.00 19.61 1086 PHE A O 1
ATOM 635 N N . SER A 1 78 ? 58.909 35.999 34.278 1.00 18.74 1087 SER A N 1
ATOM 636 C CA . SER A 1 78 ? 58.989 37.320 34.903 1.00 19.74 1087 SER A CA 1
ATOM 637 C C . SER A 1 78 ? 57.759 37.572 35.758 1.00 19.10 1087 SER A C 1
ATOM 638 O O . SER A 1 78 ? 57.835 38.049 36.868 1.00 21.63 1087 SER A O 1
ATOM 641 N N . LEU A 1 79 ? 56.609 37.240 35.178 1.00 19.94 1088 LEU A N 1
ATOM 642 C CA . LEU A 1 79 ? 55.353 37.416 35.923 1.00 19.81 1088 LEU A CA 1
ATOM 643 C C . LEU A 1 79 ? 55.265 36.422 37.067 1.00 20.51 1088 LEU A C 1
ATOM 644 O O . LEU A 1 79 ? 54.823 36.726 38.183 1.00 20.60 1088 LEU A O 1
ATOM 649 N N . ALA A 1 80 ? 55.660 35.157 36.849 1.00 19.98 1089 ALA A N 1
ATOM 650 C CA . ALA A 1 80 ? 55.576 34.078 37.809 1.00 20.07 1089 ALA A CA 1
ATOM 651 C C . ALA A 1 80 ? 56.557 34.225 38.975 1.00 20.13 1089 ALA A C 1
ATOM 652 O O . ALA A 1 80 ? 56.308 33.615 40.035 1.00 20.98 1089 ALA A O 1
ATOM 654 N N . ALA A 1 81 ? 57.611 35.020 38.835 1.00 21.66 1090 ALA A N 1
ATOM 655 C CA . ALA A 1 81 ? 58.587 35.335 39.861 1.00 20.83 1090 ALA A CA 1
ATOM 656 C C . ALA A 1 81 ? 57.953 35.997 41.082 1.00 21.13 1090 ALA A C 1
ATOM 657 O O . ALA A 1 81 ? 58.536 35.949 42.169 1.00 21.13 1090 ALA A O 1
ATOM 659 N N . ASN A 1 82 ? 56.753 36.556 40.894 1.00 20.60 1091 ASN A N 1
ATOM 660 C CA . ASN A 1 82 ? 55.993 37.134 41.993 1.00 21.15 1091 ASN A CA 1
ATOM 661 C C . ASN A 1 82 ? 55.076 36.128 42.676 1.00 19.37 1091 ASN A C 1
ATOM 662 O O . ASN A 1 82 ? 54.460 36.466 43.688 1.00 20.98 1091 ASN A O 1
ATOM 670 N N . LEU A 1 83 ? 54.961 34.933 42.126 1.00 19.98 1092 LEU A N 1
ATOM 671 C CA . LEU A 1 83 ? 54.116 33.868 42.638 1.00 20.12 1092 LEU A CA 1
ATOM 672 C C . LEU A 1 83 ? 54.905 32.712 43.251 1.00 20.54 1092 LEU A C 1
ATOM 673 O O . LEU A 1 83 ? 54.497 32.185 44.297 1.00 23.20 1092 LEU A O 1
ATOM 678 N N . ILE A 1 84 ? 55.974 32.316 42.576 1.00 19.25 1093 ILE A N 1
ATOM 679 C CA . ILE A 1 84 ? 56.875 31.235 42.960 1.00 19.48 1093 ILE A CA 1
ATOM 680 C C . ILE A 1 84 ? 58.322 31.725 42.838 1.00 19.17 1093 ILE A C 1
ATOM 681 O O . ILE A 1 84 ? 58.688 32.657 42.114 1.00 20.18 1093 ILE A O 1
ATOM 686 N N . ALA A 1 85 ? 59.237 31.090 43.573 1.00 22.16 1094 ALA A N 1
ATOM 687 C CA . ALA A 1 85 ? 60.655 31.313 43.521 1.00 20.38 1094 ALA A CA 1
ATOM 688 C C . ALA A 1 85 ? 61.225 30.880 42.163 1.00 21.31 1094 ALA A C 1
ATOM 689 O O . ALA A 1 85 ? 61.129 29.723 41.782 1.00 27.09 1094 ALA A O 1
ATOM 691 N N . ILE A 1 86 ? 61.826 31.854 41.478 1.00 21.64 1095 ILE A N 1
ATOM 692 C CA . ILE A 1 86 ? 62.429 31.621 40.155 1.00 20.42 1095 ILE A CA 1
ATOM 693 C C . ILE A 1 86 ? 63.887 32.068 40.225 1.00 20.37 1095 ILE A C 1
ATOM 694 O O . ILE A 1 86 ? 64.160 33.135 40.784 1.00 24.53 1095 ILE A O 1
ATOM 699 N N . ASP A 1 87 ? 64.775 31.264 39.682 1.00 20.36 1096 ASP A N 1
ATOM 700 C CA . ASP A 1 87 ? 66.215 31.540 39.695 1.00 19.59 1096 ASP A CA 1
ATOM 701 C C . ASP A 1 87 ? 66.507 32.642 38.689 1.00 20.86 1096 ASP A C 1
ATOM 702 O O . ASP A 1 87 ? 66.426 32.399 37.490 1.00 20.44 1096 ASP A O 1
ATOM 707 N N . SER A 1 88 ? 66.890 33.835 39.145 1.00 21.44 1097 SER A N 1
ATOM 708 C CA . SER A 1 88 ? 67.197 34.926 38.220 1.00 20.45 1097 SER A CA 1
ATOM 709 C C . SER A 1 88 ? 68.337 34.555 37.283 1.00 19.33 1097 SER A C 1
ATOM 710 O O . SER A 1 88 ? 68.456 35.052 36.194 1.00 21.42 1097 SER A O 1
ATOM 713 N N . GLN A 1 89 ? 69.225 33.692 37.713 1.00 20.51 1098 GLN A N 1
ATOM 714 C CA . GLN A 1 89 ? 70.288 33.332 36.755 1.00 22.50 1098 GLN A CA 1
ATOM 715 C C . GLN A 1 89 ? 69.758 32.616 35.531 1.00 23.68 1098 GLN A C 1
ATOM 716 O O . GLN A 1 89 ? 70.286 32.746 34.422 1.00 23.44 1098 GLN A O 1
ATOM 722 N N . VAL A 1 90 ? 68.691 31.850 35.648 1.00 22.89 1099 VAL A N 1
ATOM 723 C CA . VAL A 1 90 ? 67.999 31.170 34.549 1.00 23.15 1099 VAL A CA 1
ATOM 724 C C . VAL A 1 90 ? 67.270 32.220 33.730 1.00 23.74 1099 VAL A C 1
ATOM 725 O O . VAL A 1 90 ? 67.489 32.334 32.522 1.00 21.85 1099 VAL A O 1
ATOM 729 N N . LEU A 1 91 ? 66.421 33.052 34.331 1.00 19.89 1100 LEU A N 1
ATOM 730 C CA . LEU A 1 91 ? 65.643 34.069 33.613 1.00 19.62 1100 LEU A CA 1
ATOM 731 C C . LEU A 1 91 ? 66.569 35.027 32.882 1.00 19.85 1100 LEU A C 1
ATOM 732 O O . LEU A 1 91 ? 66.387 35.291 31.677 1.00 19.93 1100 LEU A O 1
ATOM 737 N N . CYS A 1 92 ? 67.555 35.553 33.608 1.00 20.00 1101 CYS A N 1
ATOM 738 C CA . CYS A 1 92 ? 68.405 36.597 33.000 1.00 20.76 1101 CYS A CA 1
ATOM 739 C C . CYS A 1 92 ? 69.404 36.021 32.002 1.00 19.60 1101 CYS A C 1
ATOM 740 O O . CYS A 1 92 ? 69.821 36.731 31.065 1.00 21.55 1101 CYS A O 1
ATOM 743 N N . GLY A 1 93 ? 69.745 34.753 32.104 1.00 20.33 1102 GLY A N 1
ATOM 744 C CA . GLY A 1 93 ? 70.531 34.092 31.089 1.00 20.81 1102 GLY A CA 1
ATOM 745 C C . GLY A 1 93 ? 69.776 34.061 29.756 1.00 19.32 1102 GLY A C 1
ATOM 746 O O . GLY A 1 93 ? 70.367 34.271 28.707 1.00 21.35 1102 GLY A O 1
ATOM 747 N N . ALA A 1 94 ? 68.475 33.804 29.813 1.00 19.06 1103 ALA A N 1
ATOM 748 C CA . ALA A 1 94 ? 67.669 33.831 28.605 1.00 19.21 1103 ALA A CA 1
ATOM 749 C C . ALA A 1 94 ? 67.610 35.225 28.009 1.00 19.00 1103 ALA A C 1
ATOM 750 O O . ALA A 1 94 ? 67.710 35.372 26.801 1.00 19.24 1103 ALA A O 1
ATOM 752 N N . VAL A 1 95 ? 67.434 36.236 28.838 1.00 19.01 1104 VAL A N 1
ATOM 753 C CA . VAL A 1 95 ? 67.452 37.637 28.437 1.00 19.52 1104 VAL A CA 1
ATOM 754 C C . VAL A 1 95 ? 68.745 37.956 27.732 1.00 18.82 1104 VAL A C 1
ATOM 755 O O . VAL A 1 95 ? 68.734 38.501 26.611 1.00 20.63 1104 VAL A O 1
ATOM 759 N N . LYS A 1 96 ? 69.861 37.588 28.351 1.00 21.72 1105 LYS A N 1
ATOM 760 C CA . LYS A 1 96 ? 71.154 37.884 27.768 1.00 22.29 1105 LYS A CA 1
ATOM 761 C C . LYS A 1 96 ? 71.281 37.254 26.383 1.00 21.52 1105 LYS A C 1
ATOM 762 O O . LYS A 1 96 ? 71.741 37.862 25.415 1.00 22.02 1105 LYS A O 1
ATOM 768 N N . TRP A 1 97 ? 70.906 36.000 26.251 1.00 19.73 1106 TRP A N 1
ATOM 769 C CA . TRP A 1 97 ? 71.006 35.299 24.962 1.00 20.72 1106 TRP A CA 1
ATOM 770 C C . TRP A 1 97 ? 70.173 35.990 23.898 1.00 19.35 1106 TRP A C 1
ATOM 771 O O . TRP A 1 97 ? 70.637 36.180 22.792 1.00 21.63 1106 TRP A O 1
ATOM 782 N N . LEU A 1 98 ? 68.938 36.377 24.217 1.00 18.27 1107 LEU A N 1
ATOM 783 C CA . LEU A 1 98 ? 68.088 37.074 23.252 1.00 18.95 1107 LEU A CA 1
ATOM 784 C C . LEU A 1 98 ? 68.771 38.312 22.676 1.00 19.46 1107 LEU A C 1
ATOM 785 O O . LEU A 1 98 ? 68.802 38.524 21.455 1.00 21.75 1107 LEU A O 1
ATOM 790 N N . ILE A 1 99 ? 69.307 39.122 23.573 1.00 20.89 1108 ILE A N 1
ATOM 791 C CA . ILE A 1 99 ? 69.955 40.376 23.142 1.00 22.26 1108 ILE A CA 1
ATOM 792 C C . ILE A 1 99 ? 71.270 40.176 22.421 1.00 23.25 1108 ILE A C 1
ATOM 793 O O . ILE A 1 99 ? 71.533 40.834 21.424 1.00 29.55 1108 ILE A O 1
ATOM 798 N N . LEU A 1 100 ? 72.099 39.261 22.935 1.00 24.24 1109 LEU A N 1
ATOM 799 C CA . LEU A 1 100 ? 73.444 39.121 22.346 1.00 25.13 1109 LEU A CA 1
ATOM 800 C C . LEU A 1 100 ? 73.439 38.258 21.093 1.00 25.04 1109 LEU A C 1
ATOM 801 O O . LEU A 1 100 ? 74.344 38.399 20.277 1.00 30.06 1109 LEU A O 1
ATOM 806 N N . GLU A 1 101 ? 72.478 37.345 20.926 1.00 22.43 1110 GLU A N 1
ATOM 807 C CA . GLU A 1 101 ? 72.439 36.504 19.731 1.00 23.39 1110 GLU A CA 1
ATOM 808 C C . GLU A 1 101 ? 71.362 36.836 18.706 1.00 22.96 1110 GLU A C 1
ATOM 809 O O . GLU A 1 101 ? 71.570 36.587 17.512 1.00 24.51 1110 GLU A O 1
ATOM 815 N N . LYS A 1 102 ? 70.199 37.354 19.121 1.00 20.73 1111 LYS A N 1
ATOM 816 C CA . LYS A 1 102 ? 69.075 37.421 18.185 1.00 20.45 1111 LYS A CA 1
ATOM 817 C C . LYS A 1 102 ? 68.632 38.816 17.810 1.00 20.81 1111 LYS A C 1
ATOM 818 O O . LYS A 1 102 ? 67.636 38.925 17.068 1.00 22.32 1111 LYS A O 1
ATOM 824 N N . GLN A 1 103 ? 69.322 39.847 18.284 1.00 20.04 1112 GLN A N 1
ATOM 825 C CA . GLN A 1 103 ? 68.918 41.204 17.898 1.00 20.21 1112 GLN A CA 1
ATOM 826 C C . GLN A 1 103 ? 69.877 41.775 16.873 1.00 21.31 1112 GLN A C 1
ATOM 827 O O . GLN A 1 103 ? 71.090 41.822 17.103 1.00 24.34 1112 GLN A O 1
ATOM 833 N N . LYS A 1 104 ? 69.311 42.222 15.749 1.00 22.04 1113 LYS A N 1
ATOM 834 C CA . LYS A 1 104 ? 70.076 42.834 14.672 1.00 22.38 1113 LYS A CA 1
ATOM 835 C C . LYS A 1 104 ? 70.418 44.287 14.968 1.00 22.17 1113 LYS A C 1
ATOM 836 O O . LYS A 1 104 ? 69.804 44.883 15.841 1.00 23.29 1113 LYS A O 1
ATOM 842 N N . PRO A 1 105 ? 71.378 44.878 14.246 1.00 22.14 1114 PRO A N 1
ATOM 843 C CA . PRO A 1 105 ? 71.719 46.291 14.471 1.00 23.46 1114 PRO A CA 1
ATOM 844 C C . PRO A 1 105 ? 70.576 47.266 14.358 1.00 22.55 1114 PRO A C 1
ATOM 845 O O . PRO A 1 105 ? 70.607 48.281 15.055 1.00 24.02 1114 PRO A O 1
ATOM 849 N N . ASP A 1 106 ? 69.561 47.017 13.554 1.00 23.16 1115 ASP A N 1
ATOM 850 C CA . ASP A 1 106 ? 68.404 47.865 13.371 1.00 22.50 1115 ASP A CA 1
ATOM 851 C C . ASP A 1 106 ? 67.391 47.672 14.489 1.00 22.61 1115 ASP A C 1
ATOM 852 O O . ASP A 1 106 ? 66.333 48.313 14.466 1.00 24.55 1115 ASP A O 1
ATOM 857 N N . GLY A 1 107 ? 67.681 46.828 15.469 1.00 20.85 1116 GLY A N 1
ATOM 858 C CA . GLY A 1 107 ? 66.784 46.577 16.566 1.00 20.67 1116 GLY A CA 1
ATOM 859 C C . GLY A 1 107 ? 65.830 45.422 16.434 1.00 21.18 1116 GLY A C 1
ATOM 860 O O . GLY A 1 107 ? 65.232 45.034 17.445 1.00 21.19 1116 GLY A O 1
ATOM 861 N N . VAL A 1 108 ? 65.684 44.855 15.240 1.00 20.35 1117 VAL A N 1
ATOM 862 C CA . VAL A 1 108 ? 64.791 43.711 15.043 1.00 19.44 1117 VAL A CA 1
ATOM 863 C C . VAL A 1 108 ? 65.344 42.424 15.615 1.00 20.20 1117 VAL A C 1
ATOM 864 O O . VAL A 1 108 ? 66.551 42.155 15.588 1.00 23.01 1117 VAL A O 1
ATOM 868 N N . PHE A 1 109 ? 64.455 41.626 16.178 1.00 22.06 1118 PHE A N 1
ATOM 869 C CA . PHE A 1 109 ? 64.762 40.291 16.670 1.00 18.75 1118 PHE A CA 1
ATOM 870 C C . PHE A 1 109 ? 64.426 39.272 15.585 1.00 20.41 1118 PHE A C 1
ATOM 871 O O . PHE A 1 109 ? 63.405 39.429 14.903 1.00 21.45 1118 PHE A O 1
ATOM 879 N N . GLN A 1 110 ? 65.296 38.283 15.453 1.00 19.95 1119 GLN A N 1
ATOM 880 C CA . GLN A 1 110 ? 65.127 37.261 14.411 1.00 19.88 1119 GLN A CA 1
ATOM 881 C C . GLN A 1 110 ? 64.861 35.899 15.031 1.00 18.22 1119 GLN A C 1
ATOM 882 O O . GLN A 1 110 ? 65.436 35.603 16.069 1.00 20.04 1119 GLN A O 1
ATOM 888 N N . GLU A 1 111 ? 63.985 35.168 14.339 1.00 19.49 1120 GLU A N 1
ATOM 889 C CA . GLU A 1 111 ? 63.684 33.806 14.752 1.00 19.29 1120 GLU A CA 1
ATOM 890 C C . GLU A 1 111 ? 64.408 32.833 13.828 1.00 18.01 1120 GLU A C 1
ATOM 891 O O . GLU A 1 111 ? 64.088 32.794 12.635 1.00 21.23 1120 GLU A O 1
ATOM 897 N N . ASP A 1 112 ? 65.397 32.089 14.344 1.00 19.02 1121 ASP A N 1
ATOM 898 C CA . ASP A 1 112 ? 66.119 31.090 13.554 1.00 19.25 1121 ASP A CA 1
ATOM 899 C C . ASP A 1 112 ? 65.545 29.702 13.731 1.00 20.39 1121 ASP A C 1
ATOM 900 O O . ASP A 1 112 ? 65.889 28.793 12.953 1.00 20.65 1121 ASP A O 1
ATOM 905 N N . GLY A 1 113 ? 64.684 29.433 14.693 1.00 18.74 1122 GLY A N 1
ATOM 906 C CA . GLY A 1 113 ? 64.187 28.111 15.021 1.00 20.54 1122 GLY A CA 1
ATOM 907 C C . GLY A 1 113 ? 62.727 28.158 15.409 1.00 20.65 1122 GLY A C 1
ATOM 908 O O . GLY A 1 113 ? 62.396 28.056 16.591 1.00 20.25 1122 GLY A O 1
ATOM 909 N N . PRO A 1 114 ? 61.873 28.330 14.413 1.00 20.45 1123 PRO A N 1
ATOM 910 C CA . PRO A 1 114 ? 60.450 28.538 14.681 1.00 20.99 1123 PRO A CA 1
ATOM 911 C C . PRO A 1 114 ? 59.893 27.410 15.551 1.00 20.36 1123 PRO A C 1
ATOM 912 O O . PRO A 1 114 ? 60.293 26.234 15.433 1.00 21.44 1123 PRO A O 1
ATOM 916 N N . VAL A 1 115 ? 58.914 27.734 16.386 1.00 20.41 1124 VAL A N 1
ATOM 917 C CA . VAL A 1 115 ? 58.284 26.712 17.194 1.00 19.67 1124 VAL A CA 1
ATOM 918 C C . VAL A 1 115 ? 57.459 25.753 16.348 1.00 18.63 1124 VAL A C 1
ATOM 919 O O . VAL A 1 115 ? 56.887 26.106 15.328 1.00 20.13 1124 VAL A O 1
ATOM 923 N N . ILE A 1 116 ? 57.384 24.508 16.830 1.00 19.44 1125 ILE A N 1
ATOM 924 C CA . IL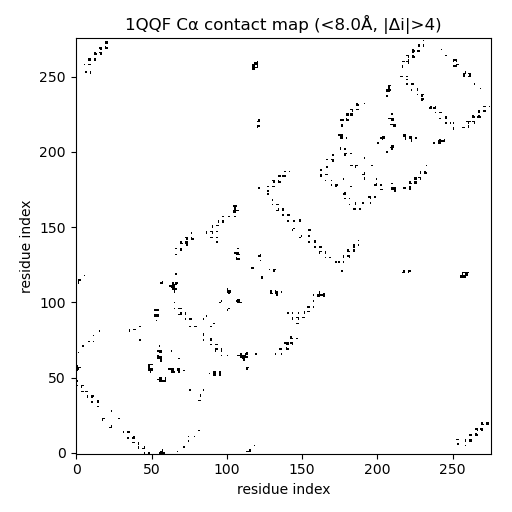E A 1 116 ? 56.559 23.463 16.248 1.00 20.21 1125 ILE A CA 1
ATOM 925 C C . ILE A 1 116 ? 55.084 23.781 16.433 1.00 20.61 1125 ILE A C 1
ATOM 926 O O . ILE A 1 116 ? 54.281 23.710 15.517 1.00 22.56 1125 ILE A O 1
ATOM 931 N N . HIS A 1 117 ? 54.768 24.152 17.685 1.00 19.09 1126 HIS A N 1
ATOM 932 C CA . HIS A 1 117 ? 53.409 24.492 18.057 1.00 20.37 1126 HIS A CA 1
ATOM 933 C C . HIS A 1 117 ? 53.068 25.921 17.648 1.00 21.08 1126 HIS A C 1
ATOM 934 O O . HIS A 1 117 ? 52.997 26.825 18.490 1.00 20.94 1126 HIS A O 1
ATOM 941 N N . GLN A 1 118 ? 52.835 26.098 16.357 1.00 20.51 1127 GLN A N 1
ATOM 942 C CA . GLN A 1 118 ? 52.520 27.430 15.810 1.00 19.87 1127 GLN A CA 1
ATOM 943 C C . GLN A 1 118 ? 51.241 28.027 16.346 1.00 19.84 1127 GLN A C 1
ATOM 944 O O . GLN A 1 118 ? 51.055 29.255 16.247 1.00 21.40 1127 GLN A O 1
ATOM 950 N N . GLU A 1 119 ? 50.364 27.228 16.916 1.00 19.14 1128 GLU A N 1
ATOM 951 C CA . GLU A 1 119 ? 49.133 27.720 17.509 1.00 20.81 1128 GLU A CA 1
ATOM 952 C C . GLU A 1 119 ? 49.398 28.459 18.813 1.00 18.33 1128 GLU A C 1
ATOM 953 O O . GLU A 1 119 ? 48.474 29.156 19.252 1.00 20.19 1128 GLU A O 1
ATOM 959 N N . MET A 1 120 ? 50.562 28.351 19.444 1.00 17.73 1129 MET A N 1
ATOM 960 C CA . MET A 1 120 ? 50.771 28.965 20.755 1.00 17.89 1129 MET A CA 1
ATOM 961 C C . MET A 1 120 ? 51.309 30.396 20.688 1.00 17.24 1129 MET A C 1
ATOM 962 O O . MET A 1 120 ? 51.509 30.979 21.749 1.00 18.55 1129 MET A O 1
ATOM 967 N N . ILE A 1 121 ? 51.547 30.913 19.486 1.00 17.86 1130 ILE A N 1
ATOM 968 C CA . ILE A 1 121 ? 52.182 32.200 19.302 1.00 17.61 1130 ILE A CA 1
ATOM 969 C C . ILE A 1 121 ? 51.216 33.301 18.907 1.00 16.91 1130 ILE A C 1
ATOM 970 O O . ILE A 1 121 ? 51.605 34.421 18.596 1.00 18.77 1130 ILE A O 1
ATOM 975 N N . GLY A 1 122 ? 49.921 33.054 18.961 1.00 18.86 1131 GLY A N 1
ATOM 976 C CA . GLY A 1 122 ? 48.925 34.065 18.646 1.00 19.12 1131 GLY A CA 1
ATOM 977 C C . GLY A 1 122 ? 49.084 34.666 17.264 1.00 18.02 1131 GLY A C 1
ATOM 978 O O . GLY A 1 122 ? 49.415 33.932 16.344 1.00 18.86 1131 GLY A O 1
ATOM 979 N N . GLY A 1 123 ? 48.852 35.973 17.134 1.00 19.76 1132 GLY A N 1
ATOM 980 C CA . GLY A 1 123 ? 48.786 36.666 15.871 1.00 21.00 1132 GLY A CA 1
ATOM 981 C C . GLY A 1 123 ? 50.096 36.717 15.127 1.00 20.94 1132 GLY A C 1
ATOM 982 O O . GLY A 1 123 ? 50.058 37.046 13.930 1.00 20.86 1132 GLY A O 1
ATOM 983 N N . PHE A 1 124 ? 51.216 36.393 15.759 1.00 18.71 1133 PHE A N 1
ATOM 984 C CA . PHE A 1 124 ? 52.506 36.267 15.080 1.00 18.88 1133 PHE A CA 1
ATOM 985 C C . PHE A 1 124 ? 52.468 35.151 14.054 1.00 20.31 1133 PHE A C 1
ATOM 986 O O . PHE A 1 124 ? 53.287 35.113 13.147 1.00 20.67 1133 PHE A O 1
ATOM 994 N N . ARG A 1 125 ? 51.499 34.213 14.203 1.00 19.01 1134 ARG A N 1
ATOM 995 C CA . ARG A 1 125 ? 51.432 33.106 13.256 1.00 20.75 1134 ARG A CA 1
ATOM 996 C C . ARG A 1 125 ? 51.111 33.607 11.862 1.00 20.37 1134 ARG A C 1
ATOM 997 O O . ARG A 1 125 ? 51.536 32.976 10.895 1.00 23.69 1134 ARG A O 1
ATOM 1005 N N . ASN A 1 126 ? 50.339 34.678 11.743 1.00 21.02 1135 ASN A N 1
ATOM 1006 C CA . ASN A 1 126 ? 50.139 35.393 10.474 1.00 21.09 1135 ASN A CA 1
ATOM 1007 C C . ASN A 1 126 ? 51.444 36.163 10.276 1.00 21.60 1135 ASN A C 1
ATOM 1008 O O . ASN A 1 126 ? 51.737 37.076 11.068 1.00 21.28 1135 ASN A O 1
ATOM 1013 N N . THR A 1 127 ? 52.214 35.756 9.279 1.00 23.17 1136 THR A N 1
ATOM 1014 C CA . THR A 1 127 ? 53.566 36.250 9.096 1.00 24.30 1136 THR A CA 1
ATOM 1015 C C . THR A 1 127 ? 53.636 37.623 8.461 1.00 23.39 1136 THR A C 1
ATOM 1016 O O . THR A 1 127 ? 54.722 38.181 8.340 1.00 23.33 1136 THR A O 1
ATOM 1020 N N . LYS A 1 128 ? 52.476 38.157 8.098 1.00 23.29 1137 LYS A N 1
ATOM 1021 C CA . LYS A 1 128 ? 52.559 39.535 7.609 1.00 25.31 1137 LYS A CA 1
ATOM 1022 C C . LYS A 1 128 ? 53.006 40.456 8.736 1.00 25.70 1137 LYS A C 1
ATOM 1023 O O . LYS A 1 128 ? 52.502 40.370 9.873 1.00 24.15 1137 LYS A O 1
ATOM 1029 N N . GLU A 1 129 ? 53.960 41.336 8.498 1.00 24.33 1138 GLU A N 1
ATOM 1030 C CA . GLU A 1 129 ? 54.541 42.261 9.471 1.00 23.61 1138 GLU A CA 1
ATOM 1031 C C . GLU A 1 129 ? 55.176 41.529 10.641 1.00 24.20 1138 GLU A C 1
ATOM 1032 O O . GLU A 1 129 ? 55.196 42.037 11.766 1.00 22.32 1138 GLU A O 1
ATOM 1038 N N . ALA A 1 130 ? 55.716 40.356 10.363 1.00 21.89 1139 ALA A N 1
ATOM 1039 C CA . ALA A 1 130 ? 56.346 39.527 11.371 1.00 22.21 1139 ALA A CA 1
ATOM 1040 C C . ALA A 1 130 ? 57.548 40.152 12.076 1.00 23.25 1139 ALA A C 1
ATOM 1041 O O . ALA A 1 130 ? 57.741 39.872 13.287 1.00 22.74 1139 ALA A O 1
ATOM 1043 N N . ASP A 1 131 ? 58.390 40.959 11.421 1.00 21.85 1140 ASP A N 1
ATOM 1044 C CA . ASP A 1 131 ? 59.478 41.593 12.162 1.00 23.26 1140 ASP A CA 1
ATOM 1045 C C . ASP A 1 131 ? 58.942 42.541 13.220 1.00 21.09 1140 ASP A C 1
ATOM 1046 O O . ASP A 1 131 ? 59.550 42.681 14.290 1.00 21.19 1140 ASP A O 1
ATOM 1051 N N . VAL A 1 132 ? 57.787 43.154 12.940 1.00 22.22 1141 VAL A N 1
ATOM 1052 C CA . VAL A 1 132 ? 57.205 43.991 13.995 1.00 21.19 1141 VAL A CA 1
ATOM 1053 C C . VAL A 1 132 ? 56.565 43.155 15.087 1.00 22.14 1141 VAL A C 1
ATOM 1054 O O . VAL A 1 132 ? 56.759 43.488 16.247 1.00 19.63 1141 VAL A O 1
ATOM 1058 N N . SER A 1 133 ? 55.852 42.108 14.735 1.00 21.38 1142 SER A N 1
ATOM 1059 C CA . SER A 1 133 ? 55.201 41.255 15.711 1.00 20.16 1142 SER A CA 1
ATOM 1060 C C . SER A 1 133 ? 56.252 40.726 16.675 1.00 19.51 1142 SER A C 1
ATOM 1061 O O . SER A 1 133 ? 56.086 40.847 17.899 1.00 21.25 1142 SER A O 1
ATOM 1064 N N . LEU A 1 134 ? 57.322 40.170 16.104 1.00 18.99 1143 LEU A N 1
ATOM 1065 C CA . LEU A 1 134 ? 58.300 39.503 16.956 1.00 19.09 1143 LEU A CA 1
ATOM 1066 C C . LEU A 1 134 ? 59.098 40.514 17.750 1.00 19.66 1143 LEU A C 1
ATOM 1067 O O . LEU A 1 134 ? 59.337 40.345 18.946 1.00 19.67 1143 LEU A O 1
ATOM 1072 N N . THR A 1 135 ? 59.497 41.620 17.157 1.00 19.37 1144 THR A N 1
ATOM 1073 C CA . THR A 1 135 ? 60.256 42.642 17.872 1.00 19.03 1144 THR A CA 1
ATOM 1074 C C . THR A 1 135 ? 59.423 43.264 18.985 1.00 18.73 1144 THR A C 1
ATOM 1075 O O . THR A 1 135 ? 59.922 43.507 20.082 1.00 19.05 1144 THR A O 1
ATOM 1079 N N . ALA A 1 136 ? 58.143 43.555 18.748 1.00 18.78 1145 ALA A N 1
ATOM 1080 C CA . ALA A 1 136 ? 57.259 44.040 19.810 1.00 19.82 1145 ALA A CA 1
ATOM 1081 C C . ALA A 1 136 ? 57.111 43.013 20.918 1.00 19.78 1145 ALA A C 1
ATOM 1082 O O . ALA A 1 136 ? 57.205 43.334 22.095 1.00 18.84 1145 ALA A O 1
ATOM 1084 N N . PHE A 1 137 ? 56.877 41.764 20.571 1.00 18.19 1146 PHE A N 1
ATOM 1085 C CA . PHE A 1 137 ? 56.694 40.671 21.534 1.00 18.08 1146 PHE A CA 1
ATOM 1086 C C . PHE A 1 137 ? 57.924 40.566 22.440 1.00 19.06 1146 PHE A C 1
ATOM 1087 O O . PHE A 1 137 ? 57.785 40.490 23.650 1.00 18.35 1146 PHE A O 1
ATOM 1095 N N . VAL A 1 138 ? 59.108 40.539 21.817 1.00 18.53 1147 VAL A N 1
ATOM 1096 C CA . VAL A 1 138 ? 60.346 40.385 22.578 1.00 19.23 1147 VAL A CA 1
ATOM 1097 C C . VAL A 1 138 ? 60.609 41.644 23.400 1.00 19.28 1147 VAL A C 1
ATOM 1098 O O . VAL A 1 138 ? 60.961 41.555 24.571 1.00 18.24 1147 VAL A O 1
ATOM 1102 N N . LEU A 1 139 ? 60.417 42.833 22.857 1.00 18.53 1148 LEU A N 1
ATOM 1103 C CA . LEU A 1 139 ? 60.535 44.056 23.618 1.00 19.15 1148 LEU A CA 1
ATOM 1104 C C . LEU A 1 139 ? 59.661 44.032 24.873 1.00 19.94 1148 LEU A C 1
ATOM 1105 O O . LEU A 1 139 ? 60.177 44.366 25.959 1.00 18.45 1148 LEU A O 1
ATOM 1110 N N . ILE A 1 140 ? 58.393 43.664 24.741 1.00 19.72 1149 ILE A N 1
ATOM 1111 C CA . ILE A 1 140 ? 57.505 43.570 25.916 1.00 18.55 1149 ILE A CA 1
ATOM 1112 C C . ILE A 1 140 ? 58.044 42.563 26.923 1.00 20.43 1149 ILE A C 1
ATOM 1113 O O . ILE A 1 140 ? 58.110 42.864 28.113 1.00 20.41 1149 ILE A O 1
ATOM 1118 N N . ALA A 1 141 ? 58.471 41.370 26.515 1.00 19.86 1150 ALA A N 1
ATOM 1119 C CA . ALA A 1 141 ? 59.032 40.367 27.421 1.00 20.61 1150 ALA A CA 1
ATOM 1120 C C . ALA A 1 141 ? 60.240 40.940 28.150 1.00 22.33 1150 ALA A C 1
ATOM 1121 O O . ALA A 1 141 ? 60.443 40.808 29.357 1.00 20.25 1150 ALA A O 1
ATOM 1123 N N . LEU A 1 142 ? 61.105 41.620 27.380 1.00 20.54 1151 LEU A N 1
ATOM 1124 C CA . LEU A 1 142 ? 62.288 42.223 27.993 1.00 21.43 1151 LEU A CA 1
ATOM 1125 C C . LEU A 1 142 ? 61.967 43.320 28.995 1.00 21.48 1151 LEU A C 1
ATOM 1126 O O . LEU A 1 142 ? 62.605 43.440 30.063 1.00 21.15 1151 LEU A O 1
ATOM 1131 N N . GLN A 1 143 ? 61.001 44.176 28.643 1.00 20.21 1152 GLN A N 1
ATOM 1132 C CA . GLN A 1 143 ? 60.510 45.158 29.571 1.00 22.08 1152 GLN A CA 1
ATOM 1133 C C . GLN A 1 143 ? 60.009 44.503 30.859 1.00 22.49 1152 GLN A C 1
ATOM 1134 O O . GLN A 1 143 ? 60.344 44.996 31.940 1.00 21.31 1152 GLN A O 1
ATOM 1140 N N . GLU A 1 144 ? 59.258 43.407 30.733 1.00 20.16 1153 GLU A N 1
ATOM 1141 C CA . GLU A 1 144 ? 58.716 42.693 31.902 1.00 20.64 1153 GLU A CA 1
ATOM 1142 C C . GLU A 1 144 ? 59.836 42.057 32.712 1.00 20.54 1153 GLU A C 1
ATOM 1143 O O . GLU A 1 144 ? 59.695 41.873 33.939 1.00 22.59 1153 GLU A O 1
ATOM 1149 N N . ALA A 1 145 ? 60.966 41.734 32.105 1.00 20.58 1154 ALA A N 1
ATOM 1150 C CA . ALA A 1 145 ? 62.147 41.191 32.763 1.00 19.72 1154 ALA A CA 1
ATOM 1151 C C . ALA A 1 145 ? 63.023 42.233 33.410 1.00 20.46 1154 ALA A C 1
ATOM 1152 O O . ALA A 1 145 ? 63.942 41.821 34.139 1.00 20.45 1154 ALA A O 1
ATOM 1154 N N . ARG A 1 146 ? 62.718 43.503 33.219 1.00 20.03 1155 ARG A N 1
ATOM 1155 C CA . ARG A 1 146 ? 63.605 44.509 33.772 1.00 22.52 1155 ARG A CA 1
ATOM 1156 C C . ARG A 1 146 ? 63.695 44.513 35.297 1.00 22.64 1155 ARG A C 1
ATOM 1157 O O . ARG A 1 146 ? 64.806 44.710 35.787 1.00 24.78 1155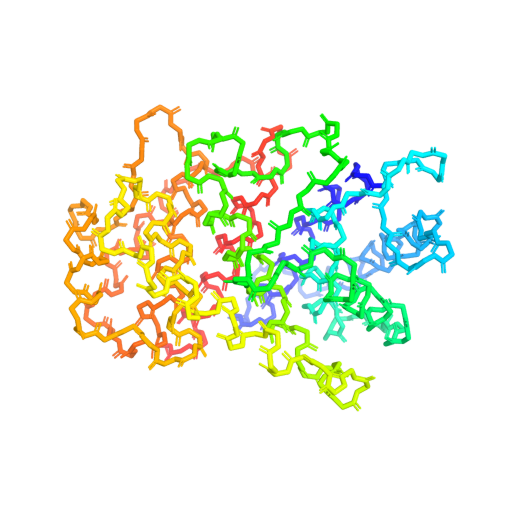 ARG A O 1
ATOM 1165 N N . ASP A 1 147 ? 62.586 44.283 35.974 1.00 24.80 1156 ASP A N 1
ATOM 1166 C CA . ASP A 1 147 ? 62.607 44.328 37.436 1.00 24.00 1156 ASP A CA 1
ATOM 1167 C C . ASP A 1 147 ? 63.676 43.410 38.002 1.00 26.15 1156 ASP A C 1
ATOM 1168 O O . ASP A 1 147 ? 64.435 43.741 38.928 1.00 26.98 1156 ASP A O 1
ATOM 1173 N N . ILE A 1 148 ? 63.733 42.229 37.416 1.00 23.46 1157 ILE A N 1
ATOM 1174 C CA . ILE A 1 148 ? 64.703 41.231 37.883 1.00 22.50 1157 ILE A CA 1
ATOM 1175 C C . ILE A 1 148 ? 66.045 41.340 37.216 1.00 22.27 1157 ILE A C 1
ATOM 1176 O O . ILE A 1 148 ? 67.087 41.155 37.842 1.00 25.20 1157 ILE A O 1
ATOM 1181 N N . CYS A 1 149 ? 66.074 41.655 35.921 1.00 22.61 1158 CYS A N 1
ATOM 1182 C CA . CYS A 1 149 ? 67.260 41.454 35.115 1.00 22.57 1158 CYS A CA 1
ATOM 1183 C C . CYS A 1 149 ? 68.043 42.680 34.681 1.00 22.39 1158 CYS A C 1
ATOM 1184 O O . CYS A 1 149 ? 69.203 42.482 34.300 1.00 25.85 1158 CYS A O 1
ATOM 1187 N N . GLU A 1 150 ? 67.488 43.886 34.740 1.00 24.43 1159 GLU A N 1
ATOM 1188 C CA . GLU A 1 150 ? 68.215 45.074 34.286 1.00 23.68 1159 GLU A CA 1
ATOM 1189 C C . GLU A 1 150 ? 69.544 45.214 34.984 1.00 23.63 1159 GLU A C 1
ATOM 1190 O O . GLU A 1 150 ? 70.504 45.611 34.323 1.00 26.38 1159 GLU A O 1
ATOM 1196 N N . GLY A 1 151 ? 69.622 44.913 36.277 1.00 25.13 1160 GLY A N 1
ATOM 1197 C CA . GLY A 1 151 ? 70.887 44.944 37.005 1.00 29.95 1160 GLY A CA 1
ATOM 1198 C C . GLY A 1 151 ? 71.887 43.880 36.600 1.00 27.04 1160 GLY A C 1
ATOM 1199 O O . GLY A 1 151 ? 73.102 44.144 36.675 1.00 29.71 1160 GLY A O 1
ATOM 1200 N N . GLN A 1 152 ? 71.440 42.707 36.181 1.00 28.95 1161 GLN A N 1
ATOM 1201 C CA . GLN A 1 152 ? 72.263 41.564 35.773 1.00 28.40 1161 GLN A CA 1
ATOM 1202 C C . GLN A 1 152 ? 72.676 41.623 34.310 1.00 30.36 1161 GLN A C 1
ATOM 1203 O O . GLN A 1 152 ? 73.612 40.977 33.825 1.00 32.07 1161 GLN A O 1
ATOM 1209 N N . VAL A 1 153 ? 71.978 42.418 33.482 1.00 32.08 1162 VAL A N 1
ATOM 1210 C CA . VAL A 1 153 ? 72.212 42.424 32.037 1.00 32.39 1162 VAL A CA 1
ATOM 1211 C C . VAL A 1 153 ? 72.311 43.858 31.581 1.00 33.57 1162 VAL A C 1
ATOM 1212 O O . VAL A 1 153 ? 71.298 44.452 31.211 1.00 34.24 1162 VAL A O 1
ATOM 1216 N N . ASN A 1 154 ? 73.505 44.488 31.633 1.00 47.27 1163 ASN A N 1
ATOM 1217 C CA . ASN A 1 154 ? 73.408 45.959 31.441 1.00 50.80 1163 ASN A CA 1
ATOM 1218 C C . ASN A 1 154 ? 73.404 46.278 29.954 1.00 46.96 1163 ASN A C 1
ATOM 1219 O O . ASN A 1 154 ? 73.574 47.410 29.521 1.00 60.22 1163 ASN A O 1
ATOM 1224 N N . SER A 1 155 ? 73.135 45.301 29.090 1.00 44.31 1164 SER A N 1
ATOM 1225 C CA . SER A 1 155 ? 72.830 45.532 27.681 1.00 39.20 1164 SER A CA 1
ATOM 1226 C C . SER A 1 155 ? 71.327 45.731 27.442 1.00 32.32 1164 SER A C 1
ATOM 1227 O O . SER A 1 155 ? 70.912 46.096 26.334 1.00 32.11 1164 SER A O 1
ATOM 1230 N N . LEU A 1 156 ? 70.525 45.501 28.478 1.00 29.63 1165 LEU A N 1
ATOM 1231 C CA . LEU A 1 156 ? 69.071 45.475 28.423 1.00 25.63 1165 LEU A CA 1
ATOM 1232 C C . LEU A 1 156 ? 68.456 46.825 28.117 1.00 27.36 1165 LEU A C 1
ATOM 1233 O O . LEU A 1 156 ? 67.628 46.881 27.171 1.00 27.51 1165 LEU A O 1
ATOM 1238 N N . PRO A 1 157 ? 68.724 47.948 28.749 1.00 30.11 1166 PRO A N 1
ATOM 1239 C CA . PRO A 1 157 ? 68.061 49.204 28.317 1.00 32.01 1166 PRO A CA 1
ATOM 1240 C C . PRO A 1 157 ? 68.355 49.567 26.870 1.00 29.38 1166 PRO A C 1
ATOM 1241 O O . PRO A 1 157 ? 67.444 49.933 26.119 1.00 34.91 1166 PRO A O 1
ATOM 1245 N N . GLY A 1 158 ? 69.601 49.480 26.419 1.00 31.97 1167 GLY A N 1
ATOM 1246 C CA . GLY A 1 158 ? 69.956 49.780 25.055 1.00 30.51 1167 GLY A CA 1
ATOM 1247 C C . GLY A 1 158 ? 69.211 48.874 24.068 1.00 30.01 1167 GLY A C 1
ATOM 1248 O O . GLY A 1 158 ? 68.763 49.356 23.030 1.00 28.49 1167 GLY A O 1
ATOM 1249 N N . SER A 1 159 ? 69.100 47.605 24.404 1.00 25.69 1168 SER A N 1
ATOM 1250 C CA . SER A 1 159 ? 68.399 46.682 23.508 1.00 25.30 1168 SER A CA 1
ATOM 1251 C C . SER A 1 159 ? 66.933 47.078 23.407 1.00 27.44 1168 SER A C 1
ATOM 1252 O O . SER A 1 159 ? 66.356 47.122 22.318 1.00 22.56 1168 SER A O 1
ATOM 1255 N N . ILE A 1 160 ? 66.318 47.375 24.543 1.00 26.35 1169 ILE A N 1
ATOM 1256 C CA . ILE A 1 160 ? 64.935 47.863 24.519 1.00 29.23 1169 ILE A CA 1
ATOM 1257 C C . ILE A 1 160 ? 64.749 49.106 23.694 1.00 27.05 1169 ILE A C 1
ATOM 1258 O O . ILE A 1 160 ? 63.848 49.292 22.884 1.00 28.17 1169 ILE A O 1
ATOM 1263 N N . ASN A 1 161 ? 65.646 50.068 23.896 1.00 29.20 1170 ASN A N 1
ATOM 1264 C CA . ASN A 1 161 ? 65.495 51.318 23.135 1.00 31.46 1170 ASN A CA 1
ATOM 1265 C C . ASN A 1 161 ? 65.655 51.091 21.639 1.00 29.37 1170 ASN A C 1
ATOM 1266 O O . ASN A 1 161 ? 64.970 51.695 20.827 1.00 28.94 1170 ASN A O 1
ATOM 1271 N N . LYS A 1 162 ? 66.569 50.221 21.243 1.00 28.02 1171 LYS A N 1
ATOM 1272 C CA . LYS A 1 162 ? 66.800 49.961 19.816 1.00 28.73 1171 LYS A CA 1
ATOM 1273 C C . LYS A 1 162 ? 65.568 49.307 19.203 1.00 24.28 1171 LYS A C 1
ATOM 1274 O O . LYS A 1 162 ? 65.193 49.663 18.073 1.00 23.95 1171 LYS A O 1
ATOM 1280 N N . ALA A 1 163 ? 64.972 48.348 19.928 1.00 23.88 1172 ALA A N 1
ATOM 1281 C CA . ALA A 1 163 ? 63.762 47.703 19.444 1.00 23.05 1172 ALA A CA 1
ATOM 1282 C C . ALA A 1 163 ? 62.651 48.745 19.361 1.00 23.97 1172 ALA A C 1
ATOM 1283 O O . ALA A 1 163 ? 61.872 48.751 18.409 1.00 25.26 1172 ALA A O 1
ATOM 1285 N N . GLY A 1 164 ? 62.608 49.625 20.369 1.00 24.41 1173 GLY A N 1
ATOM 1286 C CA . GLY A 1 164 ? 61.556 50.626 20.361 1.00 28.70 1173 GLY A CA 1
ATOM 1287 C C . GLY A 1 164 ? 61.664 51.600 19.204 1.00 28.29 1173 GLY A C 1
ATOM 1288 O O . GLY A 1 164 ? 60.674 52.013 18.587 1.00 27.13 1173 GLY A O 1
ATOM 1289 N N . GLU A 1 165 ? 62.866 52.035 18.879 1.00 26.76 1174 GLU A N 1
ATOM 1290 C CA . GLU A 1 165 ? 63.104 52.919 17.763 1.00 27.44 1174 GLU A CA 1
ATOM 1291 C C . GLU A 1 165 ? 62.759 52.240 16.437 1.00 26.21 1174 GLU A C 1
ATOM 1292 O O . GLU A 1 165 ? 62.237 52.871 15.520 1.00 26.50 1174 GLU A O 1
ATOM 1298 N N . TYR A 1 166 ? 63.017 50.928 16.327 1.00 24.65 1175 TYR A N 1
ATOM 1299 C CA . TYR A 1 166 ? 62.577 50.189 15.141 1.00 24.59 1175 TYR A CA 1
ATOM 1300 C C . TYR A 1 166 ? 61.064 50.272 15.018 1.00 24.26 1175 TYR A C 1
ATOM 1301 O O . TYR A 1 166 ? 60.561 50.471 13.922 1.00 24.99 1175 TYR A O 1
ATOM 1310 N N . LEU A 1 167 ? 60.354 50.060 16.127 1.00 24.76 1176 LEU A N 1
ATOM 1311 C CA . LEU A 1 167 ? 58.900 50.046 16.078 1.00 23.58 1176 LEU A CA 1
ATOM 1312 C C . LEU A 1 167 ? 58.378 51.414 15.691 1.00 24.37 1176 LEU A C 1
ATOM 1313 O O . LEU A 1 167 ? 57.478 51.565 14.872 1.00 26.39 1176 LEU A O 1
ATOM 1318 N N . GLU A 1 168 ? 58.953 52.460 16.276 1.00 24.66 1177 GLU A N 1
ATOM 1319 C CA . GLU A 1 168 ? 58.608 53.831 15.885 1.00 27.63 1177 GLU A CA 1
ATOM 1320 C C . GLU A 1 168 ? 58.790 54.062 14.395 1.00 29.92 1177 GLU A C 1
ATOM 1321 O O . GLU A 1 168 ? 57.955 54.604 13.680 1.00 28.89 1177 GLU A O 1
ATOM 1327 N N . ALA A 1 169 ? 59.938 53.632 13.871 1.00 27.59 1178 ALA A N 1
ATOM 1328 C CA . ALA A 1 169 ? 60.184 53.789 12.445 1.00 26.92 1178 ALA A CA 1
ATOM 1329 C C . ALA A 1 169 ? 59.200 53.049 11.562 1.00 26.26 1178 ALA A C 1
ATOM 1330 O O . ALA A 1 169 ? 58.996 53.421 10.394 1.00 30.32 1178 ALA A O 1
ATOM 1332 N N . SER A 1 170 ? 58.605 51.972 12.062 1.00 27.33 1179 SER A N 1
ATOM 1333 C CA . SER A 1 170 ? 57.744 51.068 11.309 1.00 27.24 1179 SER A CA 1
ATOM 1334 C C . SER A 1 170 ? 56.261 51.359 11.489 1.00 24.00 1179 SER A C 1
ATOM 1335 O O . SER A 1 170 ? 55.460 50.901 10.681 1.00 28.53 1179 SER A O 1
ATOM 1338 N N . TYR A 1 171 ? 55.900 52.098 12.525 1.00 26.95 1180 TYR A N 1
ATOM 1339 C CA . TYR A 1 171 ? 54.541 52.138 13.044 1.00 26.16 1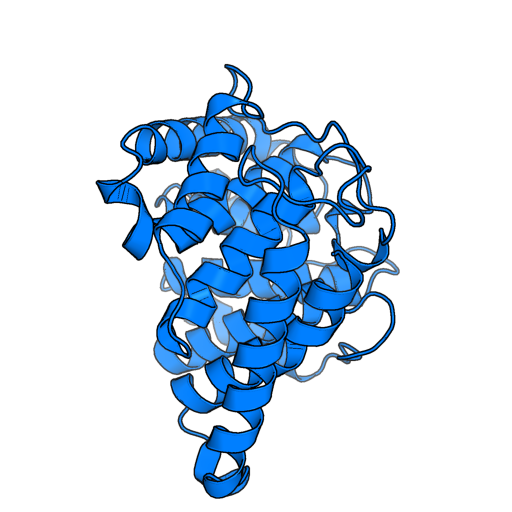180 TYR A CA 1
ATOM 1340 C C . TYR A 1 171 ? 53.520 52.723 12.078 1.00 28.22 1180 TYR A C 1
ATOM 1341 O O . TYR A 1 171 ? 52.432 52.160 11.899 1.00 30.17 1180 TYR A O 1
ATOM 1350 N N . LEU A 1 172 ? 53.823 53.877 11.458 1.00 30.33 1181 LEU A N 1
ATOM 1351 C CA . LEU A 1 172 ? 52.765 54.550 10.702 1.00 30.40 1181 LEU A CA 1
ATOM 1352 C C . LEU A 1 172 ? 52.339 53.778 9.459 1.00 33.28 1181 LEU A C 1
ATOM 1353 O O . LEU A 1 172 ? 51.224 53.943 8.993 1.00 32.64 1181 LEU A O 1
ATOM 1358 N N . ASN A 1 173 ? 53.215 52.937 8.926 1.00 30.18 1182 ASN A N 1
ATOM 1359 C CA . ASN A 1 173 ? 52.960 52.163 7.720 1.00 30.81 1182 ASN A CA 1
ATOM 1360 C C . ASN A 1 173 ? 52.381 50.797 8.027 1.00 28.10 1182 ASN A C 1
ATOM 1361 O O . ASN A 1 173 ? 52.128 50.002 7.099 1.00 33.10 1182 ASN A O 1
ATOM 1366 N N . LEU A 1 174 ? 52.139 50.467 9.298 1.00 29.80 1183 LEU A N 1
ATOM 1367 C CA . LEU A 1 174 ? 51.563 49.151 9.547 1.00 27.98 1183 LEU A CA 1
ATOM 1368 C C . LEU A 1 174 ? 50.129 49.075 9.012 1.00 25.60 1183 LEU A C 1
ATOM 1369 O O . LEU A 1 174 ? 49.388 50.039 9.076 1.00 30.41 1183 LEU A O 1
ATOM 1374 N N . GLN A 1 175 ? 49.782 47.895 8.519 1.00 29.71 1184 GLN A N 1
ATOM 1375 C CA . GLN A 1 175 ? 48.442 47.648 7.987 1.00 32.75 1184 GLN A CA 1
ATOM 1376 C C . GLN A 1 175 ? 47.623 46.734 8.885 1.00 29.05 1184 GLN A C 1
ATOM 1377 O O . GLN A 1 175 ? 46.397 46.750 8.837 1.00 31.16 1184 GLN A O 1
ATOM 1383 N N . ARG A 1 176 ? 48.268 45.907 9.717 1.00 27.09 1185 ARG A N 1
ATOM 1384 C CA . ARG A 1 176 ? 47.525 45.005 10.584 1.00 24.73 1185 ARG A CA 1
ATOM 1385 C C . ARG A 1 176 ? 47.060 45.613 11.902 1.00 24.59 1185 ARG A C 1
ATOM 1386 O O . ARG A 1 176 ? 47.855 46.178 12.646 1.00 24.16 1185 ARG A O 1
ATOM 1394 N N . PRO A 1 177 ? 45.783 45.484 12.242 1.00 25.85 1186 PRO A N 1
ATOM 1395 C CA . PRO A 1 177 ? 45.373 45.842 13.608 1.00 24.09 1186 PRO A CA 1
ATOM 1396 C C . PRO A 1 177 ? 46.165 45.102 14.664 1.00 24.16 1186 PRO A C 1
ATOM 1397 O O . PRO A 1 177 ? 46.469 45.728 15.669 1.00 25.15 1186 PRO A O 1
ATOM 1401 N N . TYR A 1 178 ? 46.485 43.827 14.484 1.00 24.36 1187 TYR A N 1
ATOM 1402 C CA . TYR A 1 178 ? 47.290 43.074 15.453 1.00 21.75 1187 TYR A CA 1
ATOM 1403 C C . TYR A 1 178 ? 48.606 43.784 15.762 1.00 22.54 1187 TYR A C 1
ATOM 1404 O O . TYR A 1 178 ? 49.006 43.944 16.918 1.00 21.79 1187 TYR A O 1
ATOM 1413 N N . THR A 1 179 ? 49.340 44.174 14.714 1.00 23.31 1188 THR A N 1
ATOM 1414 C CA . THR A 1 179 ? 50.648 44.781 14.854 1.00 24.56 1188 THR A CA 1
ATOM 1415 C C . THR A 1 179 ? 50.520 46.184 15.429 1.00 24.46 1188 THR A C 1
ATOM 1416 O O . THR A 1 179 ? 51.328 46.554 16.280 1.00 23.62 1188 THR A O 1
ATOM 1420 N N . VAL A 1 180 ? 49.513 46.942 15.033 1.00 22.86 1189 VAL A N 1
ATOM 1421 C CA . VAL A 1 180 ? 49.320 48.271 15.605 1.00 24.54 1189 VAL A CA 1
ATOM 1422 C C . VAL A 1 180 ? 49.034 48.098 17.111 1.00 23.12 1189 VAL A C 1
ATOM 1423 O O . VAL A 1 180 ? 49.429 48.913 17.942 1.00 25.43 1189 VAL A O 1
ATOM 1427 N N . ALA A 1 181 ? 48.339 47.044 17.514 1.00 22.55 1190 ALA A N 1
ATOM 1428 C CA . ALA A 1 181 ? 48.024 46.853 18.913 1.00 21.70 1190 ALA A CA 1
ATOM 1429 C C . ALA A 1 181 ? 49.227 46.433 19.744 1.00 22.13 1190 ALA A C 1
ATOM 1430 O O . ALA A 1 181 ? 49.533 47.056 20.771 1.00 22.15 1190 ALA A O 1
ATOM 1432 N N . ILE A 1 182 ? 49.918 45.377 19.331 1.00 22.30 1191 ILE A N 1
ATOM 1433 C CA . ILE A 1 182 ? 51.087 44.931 20.122 1.00 21.34 1191 ILE A CA 1
ATOM 1434 C C . ILE A 1 182 ? 52.234 45.926 20.094 1.00 23.21 1191 ILE A C 1
ATOM 1435 O O . ILE A 1 182 ? 52.885 46.183 21.137 1.00 22.70 1191 ILE A O 1
ATOM 1440 N N . ALA A 1 183 ? 52.511 46.518 18.954 1.00 20.94 1192 ALA A N 1
ATOM 1441 C CA . ALA A 1 183 ? 53.538 47.543 18.900 1.00 22.41 1192 ALA A CA 1
ATOM 1442 C C . ALA A 1 183 ? 53.069 48.808 19.590 1.00 23.39 1192 ALA A C 1
ATOM 1443 O O . ALA A 1 183 ? 53.943 49.467 20.157 1.00 24.07 1192 ALA A O 1
ATOM 1445 N N . GLY A 1 184 ? 51.776 49.113 19.588 1.00 24.59 1193 GLY A N 1
ATOM 1446 C CA . GLY A 1 184 ? 51.200 50.211 20.344 1.00 23.72 1193 GLY A CA 1
ATOM 1447 C C . GLY A 1 184 ? 51.527 50.105 21.830 1.00 24.92 1193 GLY A C 1
ATOM 1448 O O . GLY A 1 184 ? 51.971 51.075 22.447 1.00 26.41 1193 GLY A O 1
ATOM 1449 N N . TYR A 1 185 ? 51.338 48.920 22.399 1.00 24.45 1194 TYR A N 1
ATOM 1450 C CA . TYR A 1 185 ? 51.693 48.649 23.784 1.00 23.87 1194 TYR A CA 1
ATOM 1451 C C . TYR A 1 185 ? 53.192 48.715 24.011 1.00 22.78 1194 TYR A C 1
ATOM 1452 O O . TYR A 1 185 ? 53.668 49.333 24.964 1.00 25.32 1194 TYR A O 1
ATOM 1461 N N . ALA A 1 186 ? 53.999 48.157 23.126 1.00 24.58 1195 ALA A N 1
ATOM 1462 C CA . ALA A 1 186 ? 55.441 48.329 23.245 1.00 26.67 1195 ALA A CA 1
ATOM 1463 C C . ALA A 1 186 ? 55.861 49.795 23.293 1.00 27.81 1195 ALA A C 1
ATOM 1464 O O . ALA A 1 186 ? 56.697 50.119 24.141 1.00 28.95 1195 ALA A O 1
ATOM 1466 N N . LEU A 1 187 ? 55.324 50.631 22.420 1.00 25.68 1196 LEU A N 1
ATOM 1467 C CA . LEU A 1 187 ? 55.621 52.061 22.383 1.00 29.06 1196 LEU A CA 1
ATOM 1468 C C . LEU A 1 187 ? 55.134 52.733 23.662 1.00 29.90 1196 LEU A C 1
ATOM 1469 O O . LEU A 1 187 ? 55.839 53.562 24.274 1.00 31.62 1196 LEU A O 1
ATOM 1474 N N . ALA A 1 188 ? 53.927 52.367 24.098 1.00 24.83 1197 ALA A N 1
ATOM 1475 C CA . ALA A 1 188 ? 53.419 52.986 25.336 1.00 26.09 1197 ALA A CA 1
ATOM 1476 C C . ALA A 1 188 ? 54.287 52.676 26.541 1.00 24.78 1197 ALA A C 1
ATOM 1477 O O . ALA A 1 188 ? 54.529 53.527 27.401 1.00 29.02 1197 ALA A O 1
ATOM 1479 N N . LEU A 1 189 ? 54.814 51.470 26.639 1.00 27.29 1198 LEU A N 1
ATOM 1480 C CA . LEU A 1 189 ? 55.745 51.064 27.698 1.00 27.58 1198 LEU A CA 1
ATOM 1481 C C . LEU A 1 189 ? 56.981 51.947 27.795 1.00 30.89 1198 LEU A C 1
ATOM 1482 O O . LEU A 1 189 ? 57.522 52.107 28.900 1.00 41.46 1198 LEU A O 1
ATOM 1487 N N . MET A 1 190 ? 57.432 52.536 26.698 1.00 29.38 1199 MET A N 1
ATOM 1488 C CA . MET A 1 190 ? 58.549 53.461 26.644 1.00 34.45 1199 MET A CA 1
ATOM 1489 C C . MET A 1 190 ? 58.136 54.917 26.459 1.00 32.27 1199 MET A C 1
ATOM 1490 O O . MET A 1 190 ? 58.985 55.729 26.070 1.00 34.18 1199 MET A O 1
ATOM 1495 N N . ASN A 1 191 ? 56.873 55.212 26.702 1.00 32.88 1200 ASN A N 1
ATOM 1496 C CA . ASN A 1 191 ? 56.311 56.552 26.584 1.00 33.28 1200 ASN A CA 1
ATOM 1497 C C . ASN A 1 191 ? 56.544 57.177 25.210 1.00 33.55 1200 ASN A C 1
ATOM 1498 O O . ASN A 1 191 ? 56.826 58.376 25.118 1.00 40.35 1200 ASN A O 1
ATOM 1503 N N . LYS A 1 192 ? 56.399 56.331 24.199 1.00 35.09 1201 LYS A N 1
ATOM 1504 C CA . LYS A 1 192 ? 56.543 56.756 22.815 1.00 34.41 1201 LYS A CA 1
ATOM 1505 C C . LYS A 1 192 ? 55.221 56.699 22.073 1.00 34.44 1201 LYS A C 1
ATOM 1506 O O . LYS A 1 192 ? 55.136 56.982 20.874 1.00 39.71 1201 LYS A O 1
ATOM 1512 N N . LEU A 1 193 ? 54.155 56.343 22.794 1.00 33.16 1202 LEU A N 1
ATOM 1513 C CA . LEU A 1 193 ? 52.846 56.326 22.137 1.00 32.02 1202 LEU A CA 1
ATOM 1514 C C . LEU A 1 193 ? 52.197 57.711 22.194 1.00 37.01 1202 LEU A C 1
ATOM 1515 O O . LEU A 1 193 ? 51.233 58.030 22.884 1.00 39.27 1202 LEU A O 1
ATOM 1520 N N . GLU A 1 194 ? 52.776 58.610 21.392 1.00 42.05 1203 GLU A N 1
ATOM 1521 C CA . GLU A 1 194 ? 52.266 59.965 21.283 1.00 44.14 1203 GLU A CA 1
ATOM 1522 C C . GLU A 1 194 ? 52.027 60.272 19.806 1.00 42.16 1203 GLU A C 1
ATOM 1523 O O . GLU A 1 194 ? 52.258 59.431 18.931 1.00 37.08 1203 GLU A O 1
ATOM 1529 N N . GLU A 1 195 ? 51.532 61.467 19.497 1.00 41.21 1204 GLU A N 1
ATOM 1530 C CA . GLU A 1 195 ? 51.263 61.764 18.085 1.00 40.16 1204 GLU A CA 1
ATOM 1531 C C . GLU A 1 195 ? 52.592 61.722 17.332 1.00 41.85 1204 GLU A C 1
ATOM 1532 O O . GLU A 1 195 ? 53.636 62.121 17.874 1.00 41.94 1204 GLU A O 1
ATOM 1538 N N . PRO A 1 196 ? 52.593 61.246 16.095 1.00 39.44 1205 PRO A N 1
ATOM 1539 C CA . PRO A 1 196 ? 51.380 60.912 15.346 1.00 37.67 1205 PRO A CA 1
ATOM 1540 C C . PRO A 1 196 ? 50.966 59.456 15.493 1.00 32.19 1205 PRO A C 1
ATOM 1541 O O . PRO A 1 196 ? 49.968 59.020 14.918 1.00 39.31 1205 PRO A O 1
ATOM 1545 N N . TYR A 1 197 ? 51.765 58.718 16.247 1.00 32.22 1206 TYR A N 1
ATOM 1546 C CA . TYR A 1 197 ? 51.549 57.286 16.439 1.00 30.74 1206 TYR A CA 1
ATOM 1547 C C . TYR A 1 197 ? 50.240 57.043 17.161 1.00 31.11 1206 TYR A C 1
ATOM 1548 O O . TYR A 1 197 ? 49.541 56.075 16.866 1.00 29.35 1206 TYR A O 1
ATOM 1557 N N . LEU A 1 198 ? 49.891 57.919 18.107 1.00 32.50 1207 LEU A N 1
ATOM 1558 C CA . LEU A 1 198 ? 48.630 57.739 18.827 1.00 34.50 1207 LEU A CA 1
ATOM 1559 C C . LEU A 1 198 ? 47.426 57.773 17.898 1.00 35.03 1207 LEU A C 1
ATOM 1560 O O . LEU A 1 198 ? 46.538 56.915 18.006 1.00 34.73 1207 LEU A O 1
ATOM 1565 N N . THR A 1 199 ? 47.315 58.729 16.993 1.00 32.60 1208 THR A N 1
ATOM 1566 C CA . THR A 1 199 ? 46.190 58.686 16.048 1.00 35.59 1208 THR A CA 1
ATOM 1567 C C . THR A 1 199 ? 46.077 57.374 15.286 1.00 30.67 1208 THR A C 1
ATOM 1568 O O . THR A 1 199 ? 45.008 56.795 15.090 1.00 32.55 1208 THR A O 1
ATOM 1572 N N . LYS A 1 200 ? 47.233 56.904 14.804 1.00 31.47 1209 LYS A N 1
ATOM 1573 C CA . LYS A 1 200 ? 47.288 55.638 14.097 1.00 31.29 1209 LYS A CA 1
ATOM 1574 C C . LYS A 1 200 ? 46.707 54.524 14.965 1.00 31.12 1209 LYS A C 1
ATOM 1575 O O . LYS A 1 200 ? 45.836 53.770 14.551 1.00 31.27 1209 LYS A O 1
ATOM 1581 N N . PHE A 1 201 ? 47.166 54.411 16.211 1.00 28.79 1210 PHE A N 1
ATOM 1582 C CA . PHE A 1 201 ? 46.680 53.383 17.143 1.00 26.93 1210 PHE A CA 1
ATOM 1583 C C . PHE A 1 201 ? 45.171 53.428 17.332 1.00 26.41 1210 PHE A C 1
ATOM 1584 O O . PHE A 1 201 ? 44.458 52.441 17.190 1.00 26.89 1210 PHE A O 1
ATOM 1592 N N . LEU A 1 202 ? 44.626 54.604 17.634 1.00 28.33 1211 LEU A N 1
ATOM 1593 C CA . LEU A 1 202 ? 43.207 54.787 17.896 1.00 32.02 1211 LEU A CA 1
ATOM 1594 C C . LEU A 1 202 ? 42.340 54.624 16.665 1.00 29.74 1211 LEU A C 1
ATOM 1595 O O . LEU A 1 202 ? 41.236 54.065 16.745 1.00 31.78 1211 LEU A O 1
ATOM 1600 N N . ASN A 1 203 ? 42.844 55.111 15.519 1.00 29.56 1212 ASN A N 1
ATOM 1601 C CA . ASN A 1 203 ? 42.050 55.061 14.298 1.00 34.02 1212 ASN A CA 1
ATOM 1602 C C . ASN A 1 203 ? 41.873 53.606 13.873 1.00 34.83 1212 ASN A C 1
ATOM 1603 O O . ASN A 1 203 ? 40.931 53.303 13.150 1.00 38.62 1212 ASN A O 1
ATOM 1608 N N . THR A 1 204 ? 42.744 52.680 14.291 1.00 33.29 1213 THR A N 1
ATOM 1609 C CA . THR A 1 204 ? 42.719 51.298 13.781 1.00 30.42 1213 THR A CA 1
ATOM 1610 C C . THR A 1 204 ? 41.646 50.425 14.430 1.00 29.37 1213 THR A C 1
ATOM 1611 O O . THR A 1 204 ? 41.160 49.420 13.895 1.00 33.64 1213 THR A O 1
ATOM 1615 N N . ALA A 1 205 ? 41.223 50.809 15.621 1.00 31.08 1214 ALA A N 1
ATOM 1616 C CA . ALA A 1 205 ? 40.155 50.149 16.356 1.00 29.96 1214 ALA A CA 1
ATOM 1617 C C . ALA A 1 205 ? 38.813 50.336 15.662 1.00 28.67 1214 ALA A C 1
ATOM 1618 O O . ALA A 1 205 ? 38.512 51.308 14.978 1.00 29.70 1214 ALA A O 1
ATOM 1620 N N . LYS A 1 206 ? 37.952 49.359 15.887 1.00 28.79 1215 LYS A N 1
ATOM 1621 C CA . LYS A 1 206 ? 36.579 49.371 15.380 1.00 30.97 1215 LYS A CA 1
ATOM 1622 C C . LYS A 1 206 ? 35.643 49.560 16.570 1.00 30.56 1215 LYS A C 1
ATOM 1623 O O . LYS A 1 206 ? 35.873 48.950 17.642 1.00 27.46 1215 LYS A O 1
ATOM 1629 N N . ASP A 1 207 ? 34.655 50.437 16.364 1.00 26.76 1216 ASP A N 1
ATOM 1630 C CA . ASP A 1 207 ? 33.611 50.689 17.351 1.00 27.41 1216 ASP A CA 1
ATOM 1631 C C . ASP A 1 207 ? 34.157 51.036 18.735 1.00 25.91 1216 ASP A C 1
ATOM 1632 O O . ASP A 1 207 ? 33.530 50.704 19.738 1.00 30.23 1216 ASP A O 1
ATOM 1637 N N . ARG A 1 208 ? 35.299 51.713 18.761 1.00 27.19 1217 ARG A N 1
ATOM 1638 C CA . ARG A 1 208 ? 36.191 52.040 19.854 1.00 29.27 1217 ARG A CA 1
ATOM 1639 C C . ARG A 1 208 ? 36.220 50.925 20.887 1.00 30.45 1217 ARG A C 1
ATOM 1640 O O . ARG A 1 208 ? 36.310 51.151 22.098 1.00 27.53 1217 ARG A O 1
ATOM 1648 N N . ASN A 1 209 ? 36.175 49.653 20.470 1.00 26.40 1218 ASN A N 1
ATOM 1649 C CA . ASN A 1 209 ? 36.235 48.598 21.482 1.00 24.41 1218 ASN A CA 1
ATOM 1650 C C . ASN A 1 209 ? 37.147 47.443 21.105 1.00 24.14 1218 ASN A C 1
ATOM 1651 O O . ASN A 1 209 ? 37.280 46.565 21.986 1.00 24.69 1218 ASN A O 1
ATOM 1656 N N . ARG A 1 210 ? 37.715 47.381 19.905 1.00 24.24 1219 ARG A N 1
ATOM 1657 C CA . ARG A 1 210 ? 38.515 46.212 19.531 1.00 23.89 1219 ARG A CA 1
ATOM 1658 C C . ARG A 1 210 ? 39.448 46.540 18.379 1.00 24.11 1219 ARG A C 1
ATOM 1659 O O . ARG A 1 210 ? 39.232 47.450 17.594 1.00 25.38 1219 ARG A O 1
ATOM 1671 N N . TRP A 1 211 ? 40.501 45.753 18.309 1.00 24.02 1220 TRP A N 1
ATOM 1672 C CA . TRP A 1 211 ? 41.471 45.716 17.219 1.00 24.16 1220 TRP A CA 1
ATOM 1673 C C . TRP A 1 211 ? 41.309 44.333 16.583 1.00 23.86 1220 TRP A C 1
ATOM 1674 O O . TRP A 1 211 ? 41.677 43.318 17.152 1.00 25.20 1220 TRP A O 1
ATOM 1685 N N . GLU A 1 212 ? 40.669 44.355 15.417 1.00 24.88 1221 GLU A N 1
ATOM 1686 C CA . GLU A 1 212 ? 40.124 43.156 14.817 1.00 26.36 1221 GLU A CA 1
ATOM 1687 C C . GLU A 1 212 ? 40.613 42.900 13.391 1.00 25.24 1221 GLU A C 1
ATOM 1688 O O . GLU A 1 212 ? 40.576 43.763 12.513 1.00 28.84 1221 GLU A O 1
ATOM 1694 N N . GLU A 1 213 ? 41.033 41.658 13.183 1.00 23.89 1222 GLU A N 1
ATOM 1695 C CA . GLU A 1 213 ? 41.257 41.041 11.896 1.00 23.24 1222 GLU A CA 1
ATOM 1696 C C . GLU A 1 213 ? 40.189 40.013 11.557 1.00 23.67 1222 GLU A C 1
ATOM 1697 O O . GLU A 1 213 ? 39.713 39.290 12.432 1.00 23.09 1222 GLU A O 1
ATOM 1703 N N . PRO A 1 214 ? 39.793 39.903 10.283 1.00 26.42 1223 PRO A N 1
ATOM 1704 C CA . PRO A 1 214 ? 38.697 38.980 9.990 1.00 24.64 1223 PRO A CA 1
ATOM 1705 C C . PRO A 1 214 ? 39.085 37.521 10.167 1.00 23.57 1223 PRO A C 1
ATOM 1706 O O . PRO A 1 214 ? 40.215 37.144 9.840 1.00 27.08 1223 PRO A O 1
ATOM 1710 N N . GLY A 1 215 ? 38.127 36.761 10.718 1.00 24.17 1224 GLY A N 1
ATOM 1711 C CA . GLY A 1 215 ? 38.255 35.333 10.902 1.00 25.12 1224 GLY A CA 1
ATOM 1712 C C . GLY A 1 215 ? 39.349 34.887 11.855 1.00 22.74 1224 GLY A C 1
ATOM 1713 O O . GLY A 1 215 ? 39.949 33.817 11.701 1.00 25.22 1224 GLY A O 1
ATOM 1714 N N . GLN A 1 216 ? 39.624 35.684 12.884 1.00 23.58 1225 GLN A N 1
ATOM 1715 C CA . GLN A 1 216 ? 40.739 35.443 13.776 1.00 20.86 1225 GLN A CA 1
ATOM 1716 C C . GLN A 1 216 ? 40.383 35.819 15.208 1.00 21.48 1225 GLN A C 1
ATOM 1717 O O . GLN A 1 216 ? 41.010 36.682 15.812 1.00 19.68 1225 GLN A O 1
ATOM 1723 N N . GLN A 1 217 ? 39.354 35.154 15.732 1.00 20.72 1226 GLN A N 1
ATOM 1724 C CA . GLN A 1 217 ? 38.815 35.507 17.027 1.00 20.77 1226 GLN A CA 1
ATOM 1725 C C . GLN A 1 217 ? 39.861 35.612 18.117 1.00 20.11 1226 GLN A C 1
ATOM 1726 O O . GLN A 1 217 ? 39.907 36.592 18.879 1.00 20.43 1226 GLN A O 1
ATOM 1732 N N . LEU A 1 218 ? 40.715 34.596 18.203 1.00 20.53 1227 LEU A N 1
ATOM 1733 C CA . LEU A 1 218 ? 41.708 34.600 19.299 1.00 19.36 1227 LEU A CA 1
ATOM 1734 C C . LEU A 1 218 ? 42.823 35.608 19.069 1.00 19.86 1227 LEU A C 1
ATOM 1735 O O . LEU A 1 218 ? 43.295 36.207 20.062 1.00 20.35 1227 LEU A O 1
ATOM 1740 N N . TYR A 1 219 ? 43.254 35.853 17.820 1.00 19.99 1228 TYR A N 1
ATOM 1741 C CA . TYR A 1 219 ? 44.224 36.929 17.572 1.00 19.56 1228 TYR A CA 1
ATOM 1742 C C . TYR A 1 219 ? 43.632 38.247 18.077 1.00 20.42 1228 TYR A C 1
ATOM 1743 O O . TYR A 1 219 ? 44.323 39.051 18.680 1.00 21.31 1228 TYR A O 1
ATOM 1752 N N . ASN A 1 220 ? 42.332 38.426 17.844 1.00 21.12 1229 ASN A N 1
ATOM 1753 C CA . ASN A 1 220 ? 41.673 39.694 18.166 1.00 20.68 1229 ASN A CA 1
ATOM 1754 C C . ASN A 1 220 ? 41.543 39.881 19.666 1.00 18.75 1229 ASN A C 1
ATOM 1755 O O . ASN A 1 220 ? 41.660 41.006 20.162 1.00 20.87 1229 ASN A O 1
ATOM 1760 N N . VAL A 1 221 ? 41.291 38.805 20.405 1.00 20.04 1230 VAL A N 1
ATOM 1761 C CA . VAL A 1 221 ? 41.305 38.930 21.877 1.00 19.01 1230 VAL A CA 1
ATOM 1762 C C . VAL A 1 221 ? 42.680 39.345 22.367 1.00 18.55 1230 VAL A C 1
ATOM 1763 O O . VAL A 1 221 ? 42.801 40.207 23.219 1.00 18.75 1230 VAL A O 1
ATOM 1767 N N . GLU A 1 222 ? 43.704 38.699 21.793 1.00 18.75 1231 GLU A N 1
ATOM 1768 C CA . GLU A 1 222 ? 45.062 39.006 22.200 1.00 17.96 1231 GLU A CA 1
ATOM 1769 C C . GLU A 1 222 ? 45.440 40.441 21.869 1.00 17.91 1231 GLU A C 1
ATOM 1770 O O . GLU A 1 222 ? 45.948 41.174 22.757 1.00 18.85 1231 GLU A O 1
ATOM 1776 N N . ALA A 1 223 ? 45.174 40.883 20.641 1.00 18.32 1232 ALA A N 1
ATOM 1777 C CA . ALA A 1 223 ? 45.501 42.217 20.179 1.00 18.08 1232 ALA A CA 1
ATOM 1778 C C . ALA A 1 223 ? 44.805 43.276 21.030 1.00 19.75 1232 ALA A C 1
ATOM 1779 O O . ALA A 1 223 ? 45.376 44.282 21.469 1.00 20.78 1232 ALA A O 1
ATOM 1781 N N . THR A 1 224 ? 43.519 43.026 21.297 1.00 21.20 1233 THR A N 1
ATOM 1782 C CA . THR A 1 224 ? 42.677 44.000 22.020 1.00 21.02 1233 THR A CA 1
ATOM 1783 C C . THR A 1 224 ? 43.174 44.077 23.458 1.00 22.30 1233 THR A C 1
ATOM 1784 O O . THR A 1 224 ? 43.088 45.158 24.089 1.00 20.72 1233 THR A O 1
ATOM 1788 N N . SER A 1 225 ? 43.705 42.970 23.976 1.00 21.04 1234 SER A N 1
ATOM 1789 C CA . SER A 1 225 ? 44.241 42.974 25.342 1.00 20.22 1234 SER A CA 1
ATOM 1790 C C . SER A 1 225 ? 45.501 43.830 25.417 1.00 20.04 1234 SER A C 1
ATOM 1791 O O . SER A 1 225 ? 45.705 44.675 26.316 1.00 21.26 1234 SER A O 1
ATOM 1794 N N . TYR A 1 226 ? 46.397 43.700 24.442 1.00 20.19 1235 TYR A N 1
ATOM 1795 C CA . TYR A 1 226 ? 47.543 44.599 24.353 1.00 20.92 1235 TYR A CA 1
ATOM 1796 C C . TYR A 1 226 ? 47.077 46.055 24.209 1.00 23.53 1235 TYR A C 1
ATOM 1797 O O . TYR A 1 226 ? 47.687 46.946 24.833 1.00 21.59 1235 TYR A O 1
ATOM 1806 N N . ALA A 1 227 ? 46.051 46.312 23.412 1.00 21.16 1236 ALA A N 1
ATOM 1807 C CA . ALA A 1 227 ? 45.537 47.673 23.253 1.00 20.55 1236 ALA A CA 1
ATOM 1808 C C . ALA A 1 227 ? 45.028 48.277 24.566 1.00 22.16 1236 ALA A C 1
ATOM 1809 O O . ALA A 1 227 ? 45.216 49.467 24.840 1.00 21.26 1236 ALA A O 1
ATOM 1811 N N . LEU A 1 228 ? 44.363 47.438 25.345 1.00 20.03 1237 LEU A N 1
ATOM 1812 C CA . LEU A 1 228 ? 43.806 47.821 26.624 1.00 21.67 1237 LEU A CA 1
ATOM 1813 C C . LEU A 1 228 ? 44.962 48.217 27.542 1.00 21.22 1237 LEU A C 1
ATOM 1814 O O . LEU A 1 228 ? 44.856 49.271 28.191 1.00 23.16 1237 LEU A O 1
ATOM 1819 N N . LEU A 1 229 ? 46.029 47.416 27.579 1.00 21.29 1238 LEU A N 1
ATOM 1820 C CA . LEU A 1 229 ? 47.196 47.737 28.422 1.00 20.60 1238 LEU A CA 1
ATOM 1821 C C . LEU A 1 229 ? 47.776 49.067 27.995 1.00 21.34 1238 LEU A C 1
ATOM 1822 O O . LEU A 1 229 ? 48.210 49.884 28.843 1.00 23.90 1238 LEU A O 1
ATOM 1827 N N . ALA A 1 230 ? 47.810 49.367 26.712 1.00 21.28 1239 ALA A N 1
ATOM 1828 C CA . ALA A 1 230 ? 48.316 50.662 26.233 1.00 21.43 1239 ALA A CA 1
ATOM 1829 C C . ALA A 1 230 ? 47.437 51.838 26.654 1.00 22.31 1239 ALA A C 1
ATOM 1830 O O . ALA A 1 230 ? 47.963 52.854 27.109 1.00 25.61 1239 ALA A O 1
ATOM 1832 N N . LEU A 1 231 ? 46.127 51.683 26.508 1.00 24.61 1240 LEU A N 1
ATOM 1833 C CA . LEU A 1 231 ? 45.173 52.723 26.901 1.00 23.34 1240 LEU A CA 1
ATOM 1834 C C . LEU A 1 231 ? 45.294 53.001 28.393 1.00 25.84 1240 LEU A C 1
ATOM 1835 O O . LEU A 1 231 ? 45.134 54.141 28.819 1.00 30.15 1240 LEU A O 1
ATOM 1843 N N . LEU A 1 232 ? 45.598 51.970 29.179 1.00 26.91 1241 LEU A N 1
ATOM 1844 C CA . LEU A 1 232 ? 45.768 52.139 30.629 1.00 27.60 1241 LEU A CA 1
ATOM 1845 C C . LEU A 1 232 ? 47.027 52.929 30.948 1.00 27.86 1241 LEU A C 1
ATOM 1846 O O . LEU A 1 232 ? 47.015 53.870 31.748 1.00 29.95 1241 LEU A O 1
ATOM 1851 N N . LEU A 1 233 ? 48.125 52.608 30.299 1.00 28.60 1242 LEU A N 1
ATOM 1852 C CA . LEU A 1 233 ? 49.359 53.371 30.411 1.00 30.40 1242 LEU A CA 1
ATOM 1853 C C . LEU A 1 233 ? 49.166 54.833 30.015 1.00 33.46 1242 LEU A C 1
ATOM 1854 O O . LEU A 1 233 ? 49.739 55.713 30.654 1.00 33.75 1242 LEU A O 1
ATOM 1859 N N . LEU A 1 234 ? 48.375 55.049 28.969 1.00 31.55 1243 LEU A N 1
ATOM 1860 C CA . LEU A 1 234 ? 48.059 56.410 28.536 1.00 33.86 1243 LEU A CA 1
ATOM 1861 C C . LEU A 1 234 ? 47.218 57.184 29.552 1.00 34.78 1243 LEU A C 1
ATOM 1862 O O . LEU A 1 234 ? 47.113 58.415 29.411 1.00 37.11 1243 LEU A O 1
ATOM 1867 N N . LYS A 1 235 ? 46.684 56.479 30.527 1.00 34.03 1244 LYS A N 1
ATOM 1868 C CA . LYS A 1 235 ? 45.757 57.009 31.523 1.00 35.31 1244 LYS A CA 1
ATOM 1869 C C . LYS A 1 235 ? 44.500 57.563 30.858 1.00 35.85 1244 LYS A C 1
ATOM 1870 O O . LYS A 1 235 ? 43.871 58.495 31.359 1.00 36.78 1244 LYS A O 1
ATOM 1876 N N . ASP A 1 236 ? 44.193 56.938 29.714 1.00 35.76 1245 ASP A N 1
ATOM 1877 C CA . ASP A 1 236 ? 43.039 57.325 28.903 1.00 34.54 1245 ASP A CA 1
ATOM 1878 C C . ASP A 1 236 ? 41.807 56.526 29.320 1.00 35.08 1245 ASP A C 1
ATOM 1879 O O . ASP A 1 236 ? 41.361 55.640 28.607 1.00 31.88 1245 ASP A O 1
ATOM 1884 N N . PHE A 1 237 ? 41.290 56.862 30.498 1.00 37.90 1246 PHE A N 1
ATOM 1885 C CA . PHE A 1 237 ? 40.263 56.036 31.108 1.00 37.85 1246 PHE A CA 1
ATOM 1886 C C . PHE A 1 237 ? 38.894 56.166 30.461 1.00 37.66 1246 PHE A C 1
ATOM 1887 O O . PHE A 1 237 ? 38.018 55.311 30.600 1.00 46.28 1246 PHE A O 1
ATOM 1895 N N . ASP A 1 238 ? 38.702 57.247 29.723 1.00 42.54 1247 ASP A N 1
ATOM 1896 C CA . ASP A 1 238 ? 37.545 57.494 28.883 1.00 47.92 1247 ASP A CA 1
ATOM 1897 C C . ASP A 1 238 ? 37.388 56.466 27.764 1.00 42.85 1247 ASP A C 1
ATOM 1898 O O . ASP A 1 238 ? 36.279 56.120 27.359 1.00 47.07 1247 ASP A O 1
ATOM 1903 N N . SER A 1 239 ? 38.488 55.963 27.227 1.00 37.13 1248 SER A N 1
ATOM 1904 C CA . SER A 1 239 ? 38.529 55.000 26.144 1.00 34.86 1248 SER A CA 1
ATOM 1905 C C . SER A 1 239 ? 38.466 53.554 26.599 1.00 28.81 1248 SER A C 1
ATOM 1906 O O . SER A 1 239 ? 38.271 52.635 25.815 1.00 30.10 1248 SER A O 1
ATOM 1909 N N . VAL A 1 240 ? 38.607 53.310 27.886 1.00 26.56 1249 VAL A N 1
ATOM 1910 C CA . VAL A 1 240 ? 38.703 51.958 28.417 1.00 28.46 1249 VAL A CA 1
ATOM 1911 C C . VAL A 1 240 ? 37.410 51.189 28.547 1.00 24.64 1249 VAL A C 1
ATOM 1912 O O . VAL A 1 240 ? 37.436 50.009 28.184 1.00 26.56 1249 VAL A O 1
ATOM 1916 N N . PRO A 1 241 ? 36.319 51.716 29.074 1.00 27.16 1250 PRO A N 1
ATOM 1917 C CA . PRO A 1 241 ? 35.127 50.883 29.287 1.00 30.20 1250 PRO A CA 1
ATOM 1918 C C . PRO A 1 241 ? 34.645 50.120 28.076 1.00 28.55 1250 PRO A C 1
ATOM 1919 O O . PRO A 1 241 ? 34.301 48.940 28.246 1.00 30.32 1250 PRO A O 1
ATOM 1923 N N . PRO A 1 242 ? 34.562 50.643 26.866 1.00 27.61 1251 PRO A N 1
ATOM 1924 C CA . PRO A 1 242 ? 34.074 49.802 25.761 1.00 27.33 1251 PRO A CA 1
ATOM 1925 C C . PRO A 1 242 ? 35.002 48.633 25.471 1.00 27.69 1251 PRO A C 1
ATOM 1926 O O . PRO A 1 242 ? 34.533 47.546 25.163 1.00 25.31 1251 PRO A O 1
ATOM 1930 N N . VAL A 1 243 ? 36.299 48.859 25.589 1.00 25.03 1252 VAL A N 1
ATOM 1931 C CA . VAL A 1 243 ? 37.289 47.799 25.366 1.00 23.64 1252 VAL A CA 1
ATOM 1932 C C . VAL A 1 243 ? 37.149 46.707 26.412 1.00 23.12 1252 VAL A C 1
ATOM 1933 O O . VAL A 1 243 ? 37.062 45.527 26.048 1.00 22.75 1252 VAL A O 1
ATOM 1937 N N . VAL A 1 244 ? 37.076 47.069 27.692 1.00 24.17 1253 VAL A N 1
ATOM 1938 C CA . VAL A 1 244 ? 36.782 46.084 28.742 1.00 25.25 1253 VAL A CA 1
ATOM 1939 C C . VAL A 1 244 ? 35.491 45.325 28.486 1.00 24.86 1253 VAL A C 1
ATOM 1940 O O . VAL A 1 244 ? 35.467 44.085 28.574 1.00 24.63 1253 VAL A O 1
ATOM 1944 N N . ARG A 1 245 ? 34.407 46.022 28.165 1.00 25.92 1254 ARG A N 1
ATOM 1945 C CA . ARG A 1 245 ? 33.152 45.311 27.886 1.00 27.23 1254 ARG A CA 1
ATOM 1946 C C . ARG A 1 245 ? 33.316 44.299 26.771 1.00 25.99 1254 ARG A C 1
ATOM 1947 O O . ARG A 1 245 ? 32.881 43.149 26.889 1.00 27.25 1254 ARG A O 1
ATOM 1955 N N . TRP A 1 246 ? 33.951 44.692 25.661 1.00 23.97 1255 TRP A N 1
ATOM 1956 C CA . TRP A 1 246 ? 34.087 43.764 24.541 1.00 23.62 1255 TRP A CA 1
ATOM 1957 C C . TRP A 1 246 ? 34.890 42.552 24.943 1.00 24.56 1255 TRP A C 1
ATOM 1958 O O . TRP A 1 246 ? 34.547 41.390 24.641 1.00 23.40 1255 TRP A O 1
ATOM 1969 N N . LEU A 1 247 ? 35.984 42.810 25.642 1.00 23.11 1256 LEU A N 1
ATOM 1970 C CA . LEU A 1 247 ? 36.824 41.658 26.029 1.00 23.59 1256 LEU A CA 1
ATOM 1971 C C . LEU A 1 247 ? 36.054 40.689 26.912 1.00 24.62 1256 LEU A C 1
ATOM 1972 O O . LEU A 1 247 ? 36.164 39.466 26.742 1.00 24.06 1256 LEU A O 1
ATOM 1977 N N . ASN A 1 248 ? 35.276 41.209 27.866 1.00 25.05 1257 ASN A N 1
ATOM 1978 C CA . ASN A 1 248 ? 34.538 40.321 28.778 1.00 25.84 1257 ASN A CA 1
ATOM 1979 C C . ASN A 1 248 ? 33.466 39.523 28.060 1.00 27.70 1257 ASN A C 1
ATOM 1980 O O . ASN A 1 248 ? 33.114 38.442 28.562 1.00 31.52 1257 ASN A O 1
ATOM 1985 N N . ASP A 1 249 ? 32.970 39.974 26.910 1.00 29.41 1258 ASP A N 1
ATOM 1986 C CA . ASP A 1 249 ? 31.995 39.227 26.143 1.00 29.64 1258 ASP A CA 1
ATOM 1987 C C . ASP A 1 249 ? 32.632 38.163 25.261 1.00 27.88 1258 ASP A C 1
ATOM 1988 O O . ASP A 1 249 ? 31.918 37.321 24.711 1.00 30.60 1258 ASP A O 1
ATOM 1993 N N . GLU A 1 250 ? 33.950 38.159 25.058 1.00 26.70 1259 GLU A N 1
ATOM 1994 C CA . GLU A 1 250 ? 34.538 37.207 24.101 1.00 26.67 1259 GLU A CA 1
ATOM 1995 C C . GLU A 1 250 ? 34.779 35.830 24.657 1.00 23.91 1259 GLU A C 1
ATOM 1996 O O . GLU A 1 250 ? 35.192 35.651 25.788 1.00 27.22 1259 GLU A O 1
ATOM 2002 N N . ARG A 1 251 ? 34.561 34.830 23.801 1.00 22.62 1260 ARG A N 1
ATOM 2003 C CA . ARG A 1 251 ? 35.052 33.494 24.077 1.00 22.50 1260 ARG A CA 1
ATOM 2004 C C . ARG A 1 251 ? 36.518 33.436 23.645 1.00 21.92 1260 ARG A C 1
ATOM 2005 O O . ARG A 1 251 ? 36.904 33.820 22.527 1.00 29.36 1260 ARG A O 1
ATOM 2013 N N . TYR A 1 252 ? 37.355 32.953 24.560 1.00 21.12 1261 TYR A N 1
ATOM 2014 C CA . TYR A 1 252 ? 38.787 32.863 24.362 1.00 20.50 1261 TYR A CA 1
ATOM 2015 C C . TYR A 1 252 ? 39.253 31.426 24.472 1.00 19.09 1261 TYR A C 1
ATOM 2016 O O . TYR A 1 252 ? 40.427 31.166 24.169 1.00 20.68 1261 TYR A O 1
ATOM 2025 N N . TYR A 1 253 ? 38.431 30.462 24.870 1.00 20.04 1262 TYR A N 1
ATOM 2026 C CA . TYR A 1 253 ? 38.707 29.029 24.790 1.00 19.27 1262 TYR A CA 1
ATOM 2027 C C . TYR A 1 253 ? 39.971 28.628 25.535 1.00 19.83 1262 TYR A C 1
ATOM 2028 O O . TYR A 1 253 ? 40.789 27.852 25.030 1.00 19.85 1262 TYR A O 1
ATOM 2037 N N . GLY A 1 254 ? 40.160 29.143 26.759 1.00 19.03 1263 GLY A N 1
ATOM 2038 C CA . GLY A 1 254 ? 41.347 28.806 27.533 1.00 18.93 1263 GLY A CA 1
ATOM 2039 C C . GLY A 1 254 ? 41.538 27.309 27.660 1.00 17.53 1263 GLY A C 1
ATOM 2040 O O . GLY A 1 254 ? 40.618 26.534 27.813 1.00 19.12 1263 GLY A O 1
ATOM 2041 N N . GLY A 1 255 ? 42.792 26.883 27.554 1.00 18.26 1264 GLY A N 1
ATOM 2042 C CA . GLY A 1 255 ? 43.177 25.493 27.526 1.00 19.83 1264 GLY A CA 1
ATOM 2043 C C . GLY A 1 255 ? 42.945 24.805 26.194 1.00 18.86 1264 GLY A C 1
ATOM 2044 O O . GLY A 1 255 ? 43.343 23.662 26.010 1.00 20.65 1264 GLY A O 1
ATOM 2045 N N . GLY A 1 256 ? 42.278 25.490 25.260 1.00 18.33 1265 GLY A N 1
ATOM 2046 C CA . GLY A 1 256 ? 41.960 24.996 23.956 1.00 18.67 1265 GLY A CA 1
ATOM 2047 C C . GLY A 1 256 ? 43.066 25.303 22.957 1.00 20.86 1265 GLY A C 1
ATOM 2048 O O . GLY A 1 256 ? 43.838 26.243 23.105 1.00 20.64 1265 GLY A O 1
ATOM 2049 N N . TYR A 1 257 ? 43.155 24.514 21.898 1.00 21.45 1266 TYR A N 1
ATOM 2050 C CA . TYR A 1 257 ? 44.124 24.591 20.840 1.00 20.09 1266 TYR A CA 1
ATOM 2051 C C . TYR A 1 257 ? 44.124 26.030 20.322 1.00 21.26 1266 TYR A C 1
ATOM 2052 O O . TYR A 1 257 ? 43.102 26.573 19.885 1.00 23.91 1266 TYR A O 1
ATOM 2061 N N . GLY A 1 258 ? 45.288 26.640 20.370 1.00 19.87 1267 GLY A N 1
ATOM 2062 C CA . GLY A 1 258 ? 45.496 27.980 19.849 1.00 22.47 1267 GLY A CA 1
ATOM 2063 C C . GLY A 1 258 ? 45.234 29.141 20.782 1.00 20.81 1267 GLY A C 1
ATOM 2064 O O . GLY A 1 258 ? 45.367 30.309 20.335 1.00 21.78 1267 GLY A O 1
ATOM 2065 N N . SER A 1 259 ? 44.891 28.883 22.032 1.00 20.15 1268 SER A N 1
ATOM 2066 C CA . SER A 1 259 ? 44.471 29.932 22.956 1.00 19.21 1268 SER A CA 1
ATOM 2067 C C . SER A 1 259 ? 45.554 30.503 23.844 1.00 17.70 1268 SER A C 1
ATOM 2068 O O . SER A 1 259 ? 45.239 31.393 24.616 1.00 19.66 1268 SER A O 1
ATOM 2071 N N . THR A 1 260 ? 46.808 30.047 23.770 1.00 16.66 1269 THR A N 1
ATOM 2072 C CA . THR A 1 260 ? 47.797 30.454 24.772 1.00 16.50 1269 THR A CA 1
ATOM 2073 C C . THR A 1 260 ? 47.970 31.955 24.858 1.00 17.07 1269 THR A C 1
ATOM 2074 O O . THR A 1 260 ? 47.859 32.525 25.976 1.00 17.56 1269 THR A O 1
ATOM 2078 N N . GLN A 1 261 ? 48.218 32.665 23.741 1.00 17.70 1270 GLN A N 1
ATOM 2079 C CA . GLN A 1 261 ? 48.438 34.113 23.884 1.00 16.48 1270 GLN A CA 1
ATOM 2080 C C . GLN A 1 261 ? 47.169 34.859 24.295 1.00 17.30 1270 GLN A C 1
ATOM 2081 O O . GLN A 1 261 ? 47.251 35.822 25.087 1.00 18.50 1270 GLN A O 1
ATOM 2087 N N . ALA A 1 262 ? 46.040 34.477 23.752 1.00 17.85 1271 ALA A N 1
ATOM 2088 C CA . ALA A 1 262 ? 44.769 35.076 24.152 1.00 18.55 1271 ALA A CA 1
ATOM 2089 C C . ALA A 1 262 ? 44.531 34.909 25.647 1.00 19.27 1271 ALA A C 1
ATOM 2090 O O . ALA A 1 262 ? 44.075 35.851 26.295 1.00 18.38 1271 ALA A O 1
ATOM 2092 N N . THR A 1 263 ? 44.838 33.755 26.227 1.00 18.20 1272 THR A N 1
ATOM 2093 C CA . THR A 1 263 ? 44.646 33.498 27.651 1.00 18.34 1272 THR A CA 1
ATOM 2094 C C . THR A 1 263 ? 45.590 34.358 28.487 1.00 15.29 1272 THR A C 1
ATOM 2095 O O . THR A 1 263 ? 45.128 35.020 29.399 1.00 18.15 1272 THR A O 1
ATOM 2099 N N . PHE A 1 264 ? 46.876 34.368 28.153 1.00 16.69 1273 PHE A N 1
ATOM 2100 C CA . PHE A 1 264 ? 47.824 35.159 28.934 1.00 18.03 1273 PHE A CA 1
ATOM 2101 C C . PHE A 1 264 ? 47.399 36.627 28.894 1.00 17.78 1273 PHE A C 1
ATOM 2102 O O . PHE A 1 264 ? 47.336 37.317 29.910 1.00 17.57 1273 PHE A O 1
ATOM 2110 N N . MET A 1 265 ? 47.15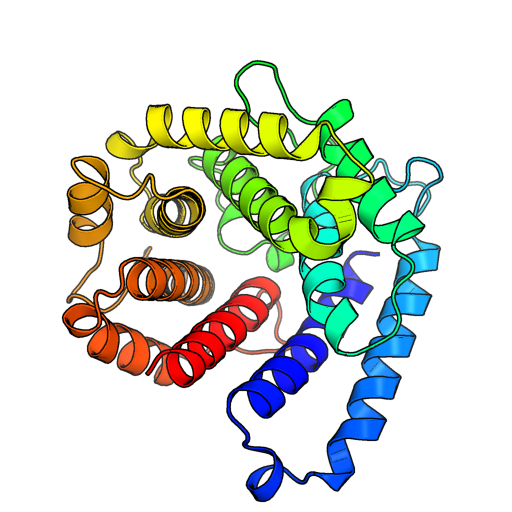3 37.121 27.695 1.00 17.32 1274 MET A N 1
ATOM 2111 C CA . MET A 1 265 ? 46.948 38.559 27.559 1.00 17.24 1274 MET A CA 1
ATOM 2112 C C . MET A 1 265 ? 45.599 39.031 28.070 1.00 18.37 1274 MET A C 1
ATOM 2113 O O . MET A 1 265 ? 45.571 40.142 28.627 1.00 19.34 1274 MET A O 1
ATOM 2118 N N . VAL A 1 266 ? 44.525 38.264 27.895 1.00 19.44 1275 VAL A N 1
ATOM 2119 C CA . VAL A 1 266 ? 43.237 38.807 28.386 1.00 19.73 1275 VAL A CA 1
ATOM 2120 C C . VAL A 1 266 ? 43.253 38.983 29.891 1.00 20.01 1275 VAL A C 1
ATOM 2121 O O . VAL A 1 266 ? 42.790 39.972 30.461 1.00 20.75 1275 VAL A O 1
ATOM 2125 N N . PHE A 1 267 ? 43.806 38.007 30.605 1.00 18.90 1276 PHE A N 1
ATOM 2126 C CA . PHE A 1 267 ? 43.859 38.098 32.064 1.00 18.60 1276 PHE A CA 1
ATOM 2127 C C . PHE A 1 267 ? 44.899 39.113 32.508 1.00 18.32 1276 PHE A C 1
ATOM 2128 O O . PHE A 1 267 ? 44.693 39.868 33.459 1.00 21.60 1276 PHE A O 1
ATOM 2136 N N . GLN A 1 268 ? 46.048 39.231 31.853 1.00 19.04 1277 GLN A N 1
ATOM 2137 C CA . GLN A 1 268 ? 46.957 40.314 32.206 1.00 20.65 1277 GLN A CA 1
ATOM 2138 C C . GLN A 1 268 ? 46.308 41.686 32.078 1.00 22.49 1277 GLN A C 1
ATOM 2139 O O . GLN A 1 268 ? 46.460 42.548 32.945 1.00 22.36 1277 GLN A O 1
ATOM 2145 N N . ALA A 1 269 ? 45.579 41.887 30.989 1.00 21.56 1278 ALA A N 1
ATOM 2146 C CA . ALA A 1 269 ? 44.998 43.189 30.694 1.00 21.62 1278 ALA A CA 1
ATOM 2147 C C . ALA A 1 269 ? 43.827 43.480 31.645 1.00 22.85 1278 ALA A C 1
ATOM 2148 O O . ALA A 1 269 ? 43.694 44.588 32.189 1.00 23.54 1278 ALA A O 1
ATOM 2150 N N . LEU A 1 270 ? 42.974 42.487 31.879 1.00 20.08 1279 LEU A N 1
ATOM 2151 C CA . LEU A 1 270 ? 41.836 42.731 32.779 1.00 21.94 1279 LEU A CA 1
ATOM 2152 C C . LEU A 1 270 ? 42.278 42.901 34.210 1.00 22.85 1279 LEU A C 1
ATOM 2153 O O . LEU A 1 270 ? 41.625 43.638 34.975 1.00 25.12 1279 LEU A O 1
ATOM 2158 N N . ALA A 1 271 ? 43.377 42.275 34.629 1.00 22.81 1280 ALA A N 1
ATOM 2159 C CA . ALA A 1 271 ? 43.890 42.523 35.977 1.00 23.84 1280 ALA A CA 1
ATOM 2160 C C . ALA A 1 271 ? 44.430 43.948 36.109 1.00 23.53 1280 ALA A C 1
ATOM 2161 O O . ALA A 1 271 ? 44.206 44.640 37.084 1.00 27.10 1280 ALA A O 1
ATOM 2163 N N . GLN A 1 272 ? 45.169 44.403 35.087 1.00 24.02 1281 GLN A N 1
ATOM 2164 C CA . GLN A 1 272 ? 45.673 45.763 35.160 1.00 26.20 1281 GLN A CA 1
ATOM 2165 C C . GLN A 1 272 ? 44.550 46.786 35.204 1.00 25.40 1281 GLN A C 1
ATOM 2166 O O . GLN A 1 272 ? 44.643 47.822 35.893 1.00 29.18 1281 GLN A O 1
ATOM 2172 N N . TYR A 1 273 ? 43.489 46.530 34.435 1.00 26.46 1282 TYR A N 1
ATOM 2173 C CA . TYR A 1 273 ? 42.312 47.410 34.489 1.00 26.49 1282 TYR A CA 1
ATOM 2174 C C . TYR A 1 273 ? 41.770 47.500 35.899 1.00 27.39 1282 TYR A C 1
ATOM 2175 O O . TYR A 1 273 ? 41.464 48.599 36.401 1.00 29.83 1282 TYR A O 1
ATOM 2184 N N . ARG A 1 274 ? 41.635 46.379 36.628 1.00 27.19 1283 ARG A N 1
ATOM 2185 C CA . ARG A 1 274 ? 41.156 46.642 37.996 1.00 31.11 1283 ARG A CA 1
ATOM 2186 C C . ARG A 1 274 ? 42.153 47.329 38.903 1.00 32.48 1283 ARG A C 1
ATOM 2187 O O . ARG A 1 274 ? 41.766 48.025 39.851 1.00 41.24 1283 ARG A O 1
ATOM 2195 N N . ALA A 1 275 ? 43.415 47.066 38.618 1.00 32.64 1284 ALA A N 1
ATOM 2196 C CA . ALA A 1 275 ? 44.459 47.671 39.454 1.00 37.90 1284 ALA A CA 1
ATOM 2197 C C . ALA A 1 275 ? 44.390 49.188 39.332 1.00 40.79 1284 ALA A C 1
ATOM 2198 O O . ALA A 1 275 ? 44.449 49.948 40.299 1.00 44.11 1284 ALA A O 1
ATOM 2200 N N . ASP A 1 276 ? 44.237 49.656 38.107 1.00 33.06 1285 ASP A N 1
ATOM 2201 C CA . ASP A 1 276 ? 44.355 51.036 37.709 1.00 35.87 1285 ASP A CA 1
ATOM 2202 C C . ASP A 1 276 ? 43.121 51.877 38.000 1.00 39.10 1285 ASP A C 1
ATOM 2203 O O . ASP A 1 276 ? 43.244 53.073 38.227 1.00 45.48 1285 ASP A O 1
ATOM 2208 N N . VAL A 1 277 ? 41.976 51.219 37.951 1.00 39.40 1286 VAL A N 1
ATOM 2209 C CA . VAL A 1 277 ? 40.678 51.867 38.065 1.00 45.25 1286 VAL A CA 1
ATOM 2210 C C . VAL A 1 277 ? 39.890 51.258 39.214 1.00 47.39 1286 VAL A C 1
ATOM 2211 O O . VAL A 1 277 ? 40.157 51.611 40.389 1.00 59.29 1286 VAL A O 1
#

Foldseek 3Di:
DQVLLLVLQQLLLVLVLCVLLVPCVVVPVVCNVVSLVSNVVSQVVQVVQQEPLLAGAPHVPAPGWLQVLLSCLQSCLSCVVVDPDDLVSSQSSVQCQQVPAADPQLFGDTPGDHPQLLQLAPCSVVVVNSLSSLLSSLVSLLSNCVRHCVVHVCSVVSSVSSLVSLVVCQQPDDALLSLQSNLLSCLSVPNCDPPSVVSNQVQDDPLAWNDDPPRQLSTLLSLLSNLNSCLSVVVVVSRPSNLVVSVPGDQPRVDRNRNSSSNRNSVSVSVVSNRD

InterPro domains:
  IPR000020 Anaphylatoxin/fibulin [PF01821] (693-728)
  IPR000020 Anaphylatoxin/fibulin [PS01177] (693-728)
  IPR000020 Anaphylatoxin/fibulin [PS01178] (693-728)
  IPR000020 Anaphylatoxin/fibulin [SM00104] (693-728)
  IPR000020 Anaphylatoxin/fibulin [cd00017] (678-747)
  IPR001134 Netrin domain [PS50189] (1518-1661)
  IPR001599 Alpha-2-macroglobulin [PF00207] (770-866)
  IPR001599 Alpha-2-macroglobulin [SM01360] (770-866)
  IPR001840 Anaphylatoxin, complement system domain [PR00004] (689-698)
  IPR001840 Anaphylatoxin, complement system domain [PR00004] (706-717)
  IPR001840 Anaphylatoxin, complement system domain [PR00004] (719-730)
  IPR002890 Macroglobulin domain [PF01835] (130-224)
  IPR008930 Terpenoid cyclases/protein prenyltransferase alpha-alpha toroid [SSF48239] (998-1285)
  IPR008993 Tissue inhibitor of metalloproteinases-like, OB-fold [G3DSA:2.40.50.120] (1514-1662)
  IPR008993 Tissue inhibitor of metalloproteinases-like, OB-fold [SSF50242] (1512-1661)
  IPR009048 Alpha-macroglobulin, receptor-binding [PF07677] (1398-1494)
  IPR009048 Alpha-macroglobulin, receptor-binding [SM01361] (1398-1493)
  IPR011625 Alpha-2-macroglobulin, bait region domain [PF07703] (455-604)
  IPR011625 Alpha-2-macroglobulin, bait region domain [SM01359] (455-604)
  IPR011626 Alpha-macroglobulin-like, TED domain [PF07678] (997-1282)